Protein AF-0000000086725413 (afdb_homodimer)

pLDDT: mean 71.86, std 31.82, range [20.38, 98.94]

Solvent-accessible surface area (backbone atoms only — not comparable to full-atom values): 21367 Å² total; per-residue (Å²): 133,78,81,71,68,74,69,71,75,66,78,44,22,21,53,25,58,73,68,71,47,85,62,54,95,81,42,87,45,50,91,69,24,45,57,90,46,42,64,50,39,52,38,28,37,68,49,25,30,64,67,38,48,50,50,51,44,68,72,41,58,79,92,41,28,62,54,21,49,52,25,45,35,53,50,22,49,40,28,71,77,32,70,45,39,27,59,52,44,54,40,51,53,46,51,51,47,44,52,51,49,50,51,49,40,52,54,53,53,51,52,46,53,54,51,54,55,52,56,64,66,69,60,75,82,66,79,85,77,75,78,84,76,74,74,81,75,72,74,71,66,71,70,72,72,72,64,81,64,81,75,72,82,72,76,80,68,81,77,74,79,76,77,77,75,75,76,78,79,72,78,73,79,78,77,135,132,77,79,70,70,74,69,70,76,66,77,44,22,20,50,25,56,76,68,71,47,86,62,54,95,82,42,88,46,49,90,72,25,46,56,88,45,43,62,48,42,52,37,29,37,67,49,25,29,64,68,36,49,49,50,53,44,67,72,41,58,78,93,41,27,61,54,22,49,52,25,44,34,52,49,22,49,39,28,70,75,32,69,45,38,26,59,52,45,54,42,51,52,46,51,51,48,42,51,51,50,50,50,50,40,52,53,52,51,49,51,45,51,55,51,53,54,54,58,65,68,68,59,77,85,65,83,81,80,74,79,80,78,72,72,80,75,72,7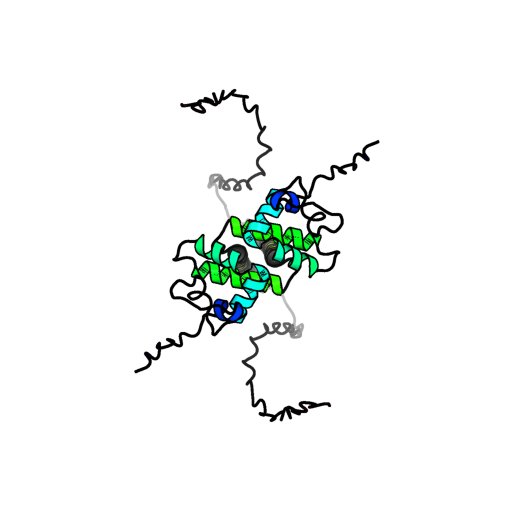2,70,65,70,68,72,71,70,61,80,60,81,73,73,80,71,77,82,69,81,76,74,80,76,77,77,73,74,76,76,79,71,79,72,77,75,81,133

Radius of gyration: 34.21 Å; Cα contacts (8 Å, |Δi|>4): 265; chains: 2; bounding box: 49×120×95 Å

Organism: Gossypium schwendimanii (NCBI:txid34291)

Secondary structure (DSSP, 8-state):
-------------HHHHHTT----TT-SSTTTS-TT-HHHHHHHHHHH-HHHHHHHHHHS-GGGHHHHHHHHHHHHHHHHH-TTTHHHHHHHHHHHHHHHHHHHHHHHHHHHHHHHHHHHHHS-S-S-------------------------------------------------/-------------HHHHHTT----TT-SSTTTS-TT-HHHHHHHHHHH-HHHHHHHHHHS-GGGHHHHHHHHHHHHHHHHH-TTTHHHHHHHHHHHHHHHHHHHHHHHHHHHHHHHHHHHHHS-S-S-------------------------------------------------

InterPro domains:
  IPR004883 Lateral organ boundaries, LOB [PF03195] (12-109)
  IPR004883 Lateral organ boundaries, LOB [PS50891] (11-112)

Structure (mmCIF, N/CA/C/O backbone):
data_AF-0000000086725413-model_v1
#
loop_
_entity.id
_entity.type
_entity.pdbx_description
1 polymer 'LOB domain-containing protein'
#
loop_
_atom_site.group_PDB
_atom_site.id
_atom_site.type_symbol
_atom_site.label_atom_id
_atom_site.label_alt_id
_atom_site.label_comp_id
_atom_site.label_asym_id
_atom_site.label_entity_id
_atom_site.label_seq_id
_atom_site.pdbx_PDB_ins_code
_atom_site.Cartn_x
_atom_site.Cartn_y
_atom_site.Cartn_z
_atom_site.occupancy
_atom_site.B_iso_or_equiv
_atom_site.auth_seq_id
_atom_site.auth_comp_id
_atom_site.auth_asym_id
_atom_site.auth_atom_id
_atom_site.pdbx_PDB_model_num
ATOM 1 N N . MET A 1 1 ? 22.391 52.531 -9.234 1 25.41 1 MET A N 1
ATOM 2 C CA . MET A 1 1 ? 22.781 51.219 -9.75 1 25.41 1 MET A CA 1
ATOM 3 C C . MET A 1 1 ? 22.078 50.094 -8.977 1 25.41 1 MET A C 1
ATOM 5 O O . MET A 1 1 ? 22.391 49.875 -7.809 1 25.41 1 MET A O 1
ATOM 9 N N . GLY A 1 2 ? 20.75 50.031 -8.977 1 31.3 2 GLY A N 1
ATOM 10 C CA . GLY A 1 2 ? 19.828 49.156 -8.266 1 31.3 2 GLY A CA 1
ATOM 11 C C . GLY A 1 2 ? 20.172 47.688 -8.414 1 31.3 2 GLY A C 1
ATOM 12 O O . GLY A 1 2 ? 20.438 47.219 -9.523 1 31.3 2 GLY A O 1
ATOM 13 N N . SER A 1 3 ? 21.031 47.125 -7.527 1 33.94 3 SER A N 1
ATOM 14 C CA . SER A 1 3 ? 21.391 45.688 -7.512 1 33.94 3 SER A CA 1
ATOM 15 C C . SER A 1 3 ? 20.203 44.812 -7.883 1 33.94 3 SER A C 1
ATOM 17 O O . SER A 1 3 ? 19.172 44.844 -7.219 1 33.94 3 SER A O 1
ATOM 19 N N . HIS A 1 4 ? 19.844 44.719 -9.18 1 34.66 4 HIS A N 1
ATOM 20 C CA . HIS A 1 4 ? 18.906 43.75 -9.719 1 34.66 4 HIS A CA 1
ATOM 21 C C . HIS A 1 4 ? 19.156 42.375 -9.125 1 34.66 4 HIS A C 1
ATOM 23 O O . HIS A 1 4 ? 20.234 41.812 -9.266 1 34.66 4 HIS A O 1
ATOM 29 N N . GLY A 1 5 ? 18.891 42.188 -7.836 1 35.75 5 GLY A N 1
ATOM 30 C CA . GLY A 1 5 ? 18.906 40.812 -7.344 1 35.75 5 GLY A CA 1
ATOM 31 C C . GLY A 1 5 ? 18.531 39.781 -8.406 1 35.75 5 GLY A C 1
ATOM 32 O O . GLY A 1 5 ? 17.562 39.969 -9.148 1 35.75 5 GLY A O 1
ATOM 33 N N . THR A 1 6 ? 19.469 39.344 -9.18 1 37.22 6 THR A N 1
ATOM 34 C CA . THR A 1 6 ? 19.25 38.188 -10.008 1 37.22 6 THR A CA 1
ATOM 35 C C . THR A 1 6 ? 18.234 37.25 -9.359 1 37.22 6 THR A C 1
ATOM 37 O O . THR A 1 6 ? 18.5 36.688 -8.297 1 37.22 6 THR A O 1
ATOM 40 N N . LEU A 1 7 ? 17 37.656 -9.211 1 38.06 7 LEU A N 1
ATOM 41 C CA . LEU A 1 7 ? 15.961 36.656 -8.969 1 38.06 7 LEU A CA 1
ATOM 42 C C . LEU A 1 7 ? 16.297 35.344 -9.664 1 38.06 7 LEU A C 1
ATOM 44 O O . LEU A 1 7 ? 16.375 35.281 -10.891 1 38.06 7 LEU A O 1
ATOM 48 N N . ASN A 1 8 ? 17.484 34.812 -9.492 1 41.47 8 ASN A N 1
ATOM 49 C CA . ASN A 1 8 ? 17.781 33.469 -10.016 1 41.47 8 ASN A CA 1
ATOM 50 C C . ASN A 1 8 ? 16.5 32.656 -10.25 1 41.47 8 ASN A C 1
ATOM 52 O O . ASN A 1 8 ? 15.68 32.5 -9.336 1 41.47 8 ASN A O 1
ATOM 56 N N . THR A 1 9 ? 15.75 32.844 -11.266 1 50.03 9 THR A N 1
ATOM 57 C CA . THR A 1 9 ? 14.508 32.312 -11.82 1 50.03 9 THR A CA 1
ATOM 58 C C . THR A 1 9 ? 14.406 30.797 -11.555 1 50.03 9 THR A C 1
ATOM 60 O O . THR A 1 9 ? 14.727 30 -12.43 1 50.03 9 THR A O 1
ATOM 63 N N . ILE A 1 10 ? 15.219 30.25 -10.719 1 63.78 10 ILE A N 1
ATOM 64 C CA . ILE A 1 10 ? 15.109 28.812 -10.5 1 63.78 10 ILE A CA 1
ATOM 65 C C . ILE A 1 10 ? 13.641 28.438 -10.281 1 63.78 10 ILE A C 1
ATOM 67 O O . ILE A 1 10 ? 12.945 29.078 -9.484 1 63.78 10 ILE A O 1
ATOM 71 N N . THR A 1 11 ? 13.023 27.906 -11.32 1 86 11 THR A N 1
ATOM 72 C CA . THR A 1 11 ? 11.656 27.406 -11.25 1 86 11 THR A CA 1
ATOM 73 C C . THR A 1 11 ? 11.43 26.625 -9.961 1 86 11 THR A C 1
ATOM 75 O O . THR A 1 11 ? 12.125 25.641 -9.703 1 86 11 THR A O 1
ATOM 78 N N . PRO A 1 12 ? 10.672 27.281 -9.07 1 93.75 12 PRO A N 1
ATOM 79 C CA . PRO A 1 12 ? 10.383 26.578 -7.824 1 93.75 12 PRO A CA 1
ATOM 80 C C . PRO A 1 12 ? 9.93 25.141 -8.055 1 93.75 12 PRO A C 1
ATOM 82 O O . PRO A 1 12 ? 9.367 24.828 -9.117 1 93.75 12 PRO A O 1
ATOM 85 N N . CYS A 1 13 ? 10.281 24.266 -7.141 1 96.25 13 CYS A N 1
ATOM 86 C CA . CYS A 1 13 ? 9.82 22.875 -7.258 1 96.25 13 CYS A CA 1
ATOM 87 C C . CYS A 1 13 ? 8.297 22.797 -7.164 1 96.25 13 CYS A C 1
ATOM 89 O O . CYS A 1 13 ? 7.641 23.797 -6.859 1 96.25 13 CYS A O 1
ATOM 91 N N . ALA A 1 14 ? 7.754 21.719 -7.449 1 97.62 14 ALA A N 1
ATOM 92 C CA . ALA A 1 14 ? 6.309 21.531 -7.477 1 97.62 14 ALA A CA 1
ATOM 93 C C . ALA A 1 14 ? 5.695 21.781 -6.102 1 97.62 14 ALA A C 1
ATOM 95 O O . ALA A 1 14 ? 4.598 22.344 -5.992 1 97.62 14 ALA A O 1
ATOM 96 N N . ALA A 1 15 ? 6.43 21.375 -5.051 1 98.12 15 ALA A N 1
ATOM 97 C CA . ALA A 1 15 ? 5.945 21.562 -3.686 1 98.12 15 ALA A CA 1
ATOM 98 C C . ALA A 1 15 ? 5.848 23.047 -3.334 1 98.12 15 ALA A C 1
ATOM 100 O O . ALA A 1 15 ? 4.805 23.516 -2.869 1 98.12 15 ALA A O 1
ATOM 101 N N . CYS A 1 16 ? 6.883 23.734 -3.605 1 97.56 16 CYS A N 1
ATOM 102 C CA . CYS A 1 16 ? 6.941 25.141 -3.238 1 97.56 16 CYS A CA 1
ATOM 103 C C . CYS A 1 16 ? 5.949 25.953 -4.059 1 97.56 16 CYS A C 1
ATOM 105 O O . CYS A 1 16 ? 5.379 26.938 -3.562 1 97.56 16 CYS A O 1
ATOM 107 N N . LYS A 1 17 ? 5.781 25.578 -5.27 1 96.81 17 LYS A N 1
ATOM 108 C CA . LYS A 1 17 ? 4.766 26.234 -6.09 1 96.81 17 LYS A CA 1
ATOM 109 C C . LYS A 1 17 ? 3.371 26.031 -5.5 1 96.81 17 LYS A C 1
ATOM 111 O O . LYS A 1 17 ? 2.611 27 -5.363 1 96.81 17 LYS A O 1
ATOM 116 N N . LEU A 1 18 ? 3.055 24.797 -5.164 1 97.69 18 LEU A N 1
ATOM 117 C CA . LEU A 1 18 ? 1.742 24.469 -4.617 1 97.69 18 LEU A CA 1
ATOM 118 C C . LEU A 1 18 ? 1.537 25.125 -3.26 1 97.69 18 LEU A C 1
ATOM 120 O O . LEU A 1 18 ? 0.439 25.594 -2.949 1 97.69 18 LEU A O 1
ATOM 124 N N . LEU A 1 19 ? 2.566 25.125 -2.514 1 97.38 19 LEU A N 1
ATOM 125 C CA . LEU A 1 19 ? 2.479 25.641 -1.148 1 97.38 19 LEU A CA 1
ATOM 126 C C . LEU A 1 19 ? 2.688 27.156 -1.114 1 97.38 19 LEU A C 1
ATOM 128 O O . LEU A 1 19 ? 2.637 27.766 -0.046 1 97.38 19 LEU A O 1
ATOM 132 N N . ARG A 1 20 ? 2.984 27.734 -2.307 1 95.38 20 ARG A N 1
ATOM 133 C CA . ARG A 1 20 ? 3.193 29.172 -2.445 1 95.38 20 ARG A CA 1
ATOM 134 C C . ARG A 1 20 ? 4.281 29.656 -1.497 1 95.38 20 ARG A C 1
ATOM 136 O O . ARG A 1 20 ? 4.082 30.625 -0.764 1 95.38 20 ARG A O 1
ATOM 143 N N . ARG A 1 21 ? 5.379 28.938 -1.51 1 92.88 21 ARG A N 1
ATOM 144 C CA . ARG A 1 21 ? 6.562 29.297 -0.731 1 92.88 21 ARG A CA 1
ATOM 145 C C . ARG A 1 21 ? 7.781 29.453 -1.632 1 92.88 21 ARG A C 1
ATOM 147 O O . ARG A 1 21 ? 7.77 29.016 -2.785 1 92.88 21 ARG A O 1
ATOM 154 N N . ARG A 1 22 ? 8.758 30.156 -1.023 1 91.38 22 ARG A N 1
ATOM 155 C CA . ARG A 1 22 ? 10.016 30.328 -1.745 1 91.38 22 ARG A CA 1
ATOM 156 C C . ARG A 1 22 ? 10.836 29.031 -1.714 1 91.38 22 ARG A C 1
ATOM 158 O O . ARG A 1 22 ? 11.07 28.469 -0.644 1 91.38 22 ARG A O 1
ATOM 165 N N . CYS A 1 23 ? 11.148 28.578 -2.908 1 92.81 23 CYS A N 1
ATOM 166 C CA . CYS A 1 23 ? 11.953 27.375 -3.031 1 92.81 23 CYS A CA 1
ATOM 167 C C . CYS A 1 23 ? 13.43 27.672 -2.797 1 92.81 23 CYS A C 1
ATOM 169 O O . CYS A 1 23 ? 14.062 28.375 -3.598 1 92.81 23 CYS A O 1
ATOM 171 N N . ALA A 1 24 ? 14.016 27.234 -1.672 1 88.44 24 ALA A N 1
ATOM 172 C CA . ALA A 1 24 ? 15.391 27.531 -1.274 1 88.44 24 ALA A CA 1
ATOM 173 C C . ALA A 1 24 ? 16.312 26.359 -1.572 1 88.44 24 ALA A C 1
ATOM 175 O O . ALA A 1 24 ? 15.859 25.281 -1.975 1 88.44 24 ALA A O 1
ATOM 176 N N . GLU A 1 25 ? 17.641 26.562 -1.521 1 84.94 25 GLU A N 1
ATOM 177 C CA . GLU A 1 25 ? 18.656 25.547 -1.797 1 84.94 25 GLU A CA 1
ATOM 178 C C . GLU A 1 25 ? 18.5 24.344 -0.875 1 84.94 25 GLU A C 1
ATOM 180 O O . GLU A 1 25 ? 18.719 23.203 -1.289 1 84.94 25 GLU A O 1
ATOM 185 N N . GLU A 1 26 ? 17.953 24.438 0.241 1 89.06 26 GLU A N 1
ATOM 186 C CA . GLU A 1 26 ? 17.828 23.328 1.195 1 89.06 26 GLU A CA 1
ATOM 187 C C . GLU A 1 26 ? 16.406 22.781 1.239 1 89.06 26 GLU A C 1
ATOM 189 O O . GLU A 1 26 ? 16.016 22.125 2.209 1 89.06 26 GLU A O 1
ATOM 194 N N . CYS A 1 27 ? 15.688 23.062 0.142 1 94.12 27 CYS A N 1
ATOM 195 C CA . CYS A 1 27 ? 14.312 22.594 0.105 1 94.12 27 CYS A CA 1
ATOM 196 C C . CYS A 1 27 ? 14.266 21.062 0.108 1 94.12 27 CYS A C 1
ATOM 198 O O . CYS A 1 27 ? 14.852 20.422 -0.76 1 94.12 27 CYS A O 1
ATOM 200 N N . PRO A 1 28 ? 13.57 20.5 1.025 1 94.56 28 PRO A N 1
ATOM 201 C CA . PRO A 1 28 ? 13.539 19.031 1.137 1 94.56 28 PRO A CA 1
ATOM 202 C C . PRO A 1 28 ? 12.758 18.375 0.008 1 94.56 28 PRO A C 1
ATOM 204 O O . PRO A 1 28 ? 12.797 17.156 -0.145 1 94.56 28 PRO A O 1
ATOM 207 N N . PHE A 1 29 ? 12.125 19.141 -0.786 1 97.5 29 PHE A N 1
ATOM 208 C CA . PHE A 1 29 ? 11.242 18.594 -1.808 1 97.5 29 PHE A CA 1
ATOM 209 C C . PHE A 1 29 ? 11.859 18.734 -3.193 1 97.5 29 PHE A C 1
ATOM 211 O O . PHE A 1 29 ? 11.578 17.938 -4.086 1 97.5 29 PHE A O 1
ATOM 218 N N . SER A 1 30 ? 12.711 19.719 -3.371 1 96 30 SER A N 1
ATOM 219 C CA . SER A 1 30 ? 13.188 20.141 -4.68 1 96 30 SER A CA 1
ATOM 220 C C . SER A 1 30 ? 13.867 19 -5.426 1 96 30 SER A C 1
ATOM 222 O O . SER A 1 30 ? 13.656 18.828 -6.625 1 96 30 SER A O 1
ATOM 224 N N . PRO A 1 31 ? 14.633 18.141 -4.801 1 95.75 31 PRO A N 1
ATOM 225 C CA . PRO A 1 31 ? 15.289 17.062 -5.547 1 95.75 31 PRO A CA 1
ATOM 226 C C . PRO A 1 31 ? 14.312 16 -6.035 1 95.75 31 PRO A C 1
ATOM 228 O O . PRO A 1 31 ? 14.617 15.25 -6.965 1 95.75 31 PRO A O 1
ATOM 231 N N . TYR A 1 32 ? 13.109 15.969 -5.453 1 97.5 32 TYR A N 1
ATOM 232 C CA . TYR A 1 32 ? 12.289 14.781 -5.648 1 97.5 32 TYR A CA 1
ATOM 233 C C . TYR A 1 32 ? 10.977 15.133 -6.336 1 97.5 32 TYR A C 1
ATOM 235 O O . TYR A 1 32 ? 10.297 14.258 -6.875 1 97.5 32 TYR A O 1
ATOM 243 N N . PHE A 1 33 ? 10.641 16.438 -6.293 1 98.12 33 PHE A N 1
ATOM 244 C CA . PHE A 1 33 ? 9.367 16.859 -6.859 1 98.12 33 PHE A CA 1
ATOM 245 C C . PHE A 1 33 ? 9.578 17.984 -7.871 1 98.12 33 PHE A C 1
ATOM 247 O O . PHE A 1 33 ? 9.594 19.156 -7.508 1 98.12 33 PHE A O 1
ATOM 254 N N . SER A 1 34 ? 9.617 17.547 -9.062 1 96.62 34 SER A N 1
ATOM 255 C CA . SER A 1 34 ? 9.93 18.422 -10.188 1 96.62 34 SER A CA 1
ATOM 256 C C . SER A 1 34 ? 8.773 19.375 -10.484 1 96.62 34 SER A C 1
ATOM 258 O O . SER A 1 34 ? 7.609 18.984 -10.414 1 96.62 34 SER A O 1
ATOM 260 N N . PRO A 1 35 ? 9.094 20.641 -10.891 1 95.38 35 PRO A N 1
ATOM 261 C CA . PRO A 1 35 ? 8.039 21.578 -11.289 1 95.38 35 PRO A CA 1
ATOM 262 C C . PRO A 1 35 ? 7.289 21.109 -12.539 1 95.38 35 PRO A C 1
ATOM 264 O O . PRO A 1 35 ? 6.176 21.578 -12.805 1 95.38 35 PRO A O 1
ATOM 267 N N . HIS A 1 36 ? 7.902 20.172 -13.234 1 96.06 36 HIS A N 1
ATOM 268 C CA . HIS A 1 36 ? 7.305 19.703 -14.484 1 96.06 36 HIS A CA 1
ATOM 269 C C . HIS A 1 36 ? 6.32 18.562 -14.234 1 96.06 36 HIS A C 1
ATOM 271 O O . HIS A 1 36 ? 5.574 18.172 -15.133 1 96.06 36 HIS A O 1
ATOM 277 N N . GLU A 1 37 ? 6.332 18 -13.031 1 97.5 37 GLU A N 1
ATOM 278 C CA . GLU A 1 37 ? 5.395 16.953 -12.625 1 97.5 37 GLU A CA 1
ATOM 279 C C . GLU A 1 37 ? 4.637 17.359 -11.367 1 97.5 37 GLU A C 1
ATOM 281 O O . GLU A 1 37 ? 4.699 16.656 -10.352 1 97.5 37 GLU A O 1
ATOM 286 N N . PRO A 1 38 ? 3.873 18.438 -11.516 1 97.81 38 PRO A N 1
ATOM 287 C CA . PRO A 1 38 ? 3.242 19.016 -10.32 1 97.81 38 PRO A CA 1
ATOM 288 C C . PRO A 1 38 ? 2.225 18.062 -9.68 1 97.81 38 PRO A C 1
ATOM 290 O O . PRO A 1 38 ? 1.963 18.156 -8.484 1 97.81 38 PRO A O 1
ATOM 293 N N . GLN A 1 39 ? 1.689 17.125 -10.422 1 98.56 39 GLN A N 1
ATOM 294 C CA . GLN A 1 39 ? 0.668 16.219 -9.914 1 98.56 39 GLN A CA 1
ATOM 295 C C . GLN A 1 39 ? 1.25 15.258 -8.875 1 98.56 39 GLN A C 1
ATOM 297 O O . GLN A 1 39 ? 0.541 14.805 -7.973 1 98.56 39 GLN A O 1
ATOM 302 N N . LYS A 1 40 ? 2.541 14.984 -9 1 98.69 40 LYS A N 1
ATOM 303 C CA . LYS A 1 40 ? 3.17 14.062 -8.055 1 98.69 40 LYS A CA 1
ATOM 304 C C . LYS A 1 40 ? 3.109 14.609 -6.633 1 98.69 40 LYS A C 1
ATOM 306 O O . LYS A 1 40 ? 2.66 13.914 -5.715 1 98.69 40 LYS A O 1
ATOM 311 N N . PHE A 1 41 ? 3.486 15.859 -6.531 1 98.5 41 PHE A N 1
ATOM 312 C CA . PHE A 1 41 ? 3.451 16.422 -5.188 1 98.5 41 PHE A CA 1
ATOM 313 C C . PHE A 1 41 ? 2.014 16.688 -4.746 1 98.5 41 PHE A C 1
ATOM 315 O O . PHE A 1 41 ? 1.683 16.531 -3.57 1 98.5 41 PHE A O 1
ATOM 322 N N . ALA A 1 42 ? 1.169 17.062 -5.641 1 98.75 42 ALA A N 1
ATOM 323 C CA . ALA A 1 42 ? -0.232 17.297 -5.297 1 98.75 42 ALA A CA 1
ATOM 324 C C . ALA A 1 42 ? -0.867 16.031 -4.699 1 98.75 42 ALA A C 1
ATOM 326 O O . ALA A 1 42 ? -1.602 16.125 -3.711 1 98.75 42 ALA A O 1
ATOM 327 N N . SER A 1 43 ? -0.566 14.906 -5.254 1 98.75 43 SER A N 1
ATOM 328 C CA . SER A 1 43 ? -1.114 13.641 -4.773 1 98.75 43 SER A CA 1
ATOM 329 C C . SER A 1 43 ? -0.583 13.297 -3.385 1 98.75 43 SER A C 1
ATOM 331 O O . SER A 1 43 ? -1.352 12.93 -2.496 1 98.75 43 SER A O 1
ATOM 333 N N . VAL A 1 44 ? 0.717 13.469 -3.205 1 98.69 44 VAL A N 1
ATOM 334 C CA . VAL A 1 44 ? 1.327 13.117 -1.926 1 98.69 44 VAL A CA 1
ATOM 335 C C . VAL A 1 44 ? 0.852 14.086 -0.846 1 98.69 44 VAL A C 1
ATOM 337 O O . VAL A 1 44 ? 0.626 13.688 0.299 1 98.69 44 VAL A O 1
ATOM 340 N N . HIS A 1 45 ? 0.675 15.32 -1.228 1 98.56 45 HIS A N 1
ATOM 341 C CA . HIS A 1 45 ? 0.189 16.328 -0.29 1 98.56 45 HIS A CA 1
ATOM 342 C C . HIS A 1 45 ? -1.233 16.016 0.164 1 98.56 45 HIS A C 1
ATOM 344 O O . HIS A 1 45 ? -1.564 16.172 1.34 1 98.56 45 HIS A O 1
ATOM 350 N N . LYS A 1 46 ? -2.014 15.641 -0.766 1 98.25 46 LYS A N 1
ATOM 351 C CA . LYS A 1 46 ? -3.412 15.352 -0.469 1 98.25 46 LYS A CA 1
ATOM 352 C C . LYS A 1 46 ? -3.537 14.18 0.503 1 98.25 46 LYS A C 1
ATOM 354 O O . LYS A 1 46 ? -4.422 14.172 1.361 1 98.25 46 LYS A O 1
ATOM 359 N N . VAL A 1 47 ? -2.633 13.227 0.437 1 98.75 47 VAL A N 1
ATOM 360 C CA . VAL A 1 47 ? -2.779 11.984 1.188 1 98.75 47 VAL A CA 1
ATOM 361 C C . VAL A 1 47 ? -1.96 12.055 2.475 1 98.75 47 VAL A C 1
ATOM 363 O O . VAL A 1 47 ? -2.441 11.688 3.549 1 98.75 47 VAL A O 1
ATOM 366 N N . PHE A 1 48 ? -0.766 12.617 2.395 1 98.69 48 PHE A N 1
ATOM 367 C CA . PHE A 1 48 ? 0.156 12.516 3.52 1 98.69 48 PHE A CA 1
ATOM 368 C C . PHE A 1 48 ? 0.348 13.875 4.18 1 98.69 48 PHE A C 1
ATOM 370 O O . PHE A 1 48 ? 0.694 13.953 5.363 1 98.69 48 PHE A O 1
ATOM 377 N N . GLY A 1 49 ? 0.193 14.922 3.408 1 98.19 49 GLY A N 1
ATOM 378 C CA . GLY A 1 49 ? 0.526 16.25 3.914 1 98.19 49 GLY A CA 1
ATOM 379 C C . GLY A 1 49 ? 1.99 16.594 3.738 1 98.19 49 GLY A C 1
ATOM 380 O O . GLY A 1 49 ? 2.855 15.719 3.773 1 98.19 49 GLY A O 1
ATOM 381 N N . ALA A 1 50 ? 2.234 17.859 3.545 1 97.62 50 ALA A N 1
ATOM 382 C CA . ALA A 1 50 ? 3.582 18.344 3.258 1 97.62 50 ALA A CA 1
ATOM 383 C C . ALA A 1 50 ? 4.523 18.062 4.426 1 97.62 50 ALA A C 1
ATOM 385 O O . ALA A 1 50 ? 5.656 17.609 4.227 1 97.62 50 ALA A O 1
ATOM 386 N N . SER A 1 51 ? 4.066 18.266 5.637 1 96.56 51 SER A N 1
ATOM 387 C CA . SER A 1 51 ? 4.902 18.078 6.816 1 96.56 51 SER A CA 1
ATOM 388 C C . SER A 1 51 ? 5.301 16.609 6.996 1 96.56 51 SER A C 1
ATOM 390 O O . SER A 1 51 ? 6.469 16.312 7.238 1 96.56 51 SER A O 1
ATOM 392 N N . ASN A 1 52 ? 4.367 15.789 6.867 1 97.94 52 ASN A N 1
ATOM 393 C CA . ASN A 1 52 ? 4.648 14.367 7.039 1 97.94 52 ASN A CA 1
ATOM 394 C C . ASN A 1 52 ? 5.543 13.836 5.922 1 97.94 52 ASN A C 1
ATOM 396 O O . ASN A 1 52 ? 6.414 13 6.168 1 97.94 52 ASN A O 1
ATOM 400 N N . VAL A 1 53 ? 5.348 14.336 4.684 1 98.44 53 VAL A N 1
ATOM 401 C CA . VAL A 1 53 ? 6.188 13.93 3.566 1 98.44 53 VAL A CA 1
ATOM 402 C C . VAL A 1 53 ? 7.637 14.336 3.832 1 98.44 53 VAL A C 1
ATOM 404 O O . VAL A 1 53 ? 8.562 13.547 3.637 1 98.44 53 VAL A O 1
ATOM 407 N N . SER A 1 54 ? 7.789 15.531 4.273 1 97.75 54 SER A N 1
ATOM 408 C CA . SER A 1 54 ? 9.133 16 4.586 1 97.75 54 SER A CA 1
ATOM 409 C C . SER A 1 54 ? 9.781 15.156 5.676 1 97.75 54 SER A C 1
ATOM 411 O O . SER A 1 54 ? 10.938 14.758 5.559 1 97.75 54 SER A O 1
ATOM 413 N N . LYS A 1 55 ? 9.023 14.906 6.719 1 98.12 55 LYS A N 1
ATOM 414 C CA . LYS A 1 55 ? 9.516 14.078 7.82 1 98.12 55 LYS A CA 1
ATOM 415 C C . LYS A 1 55 ? 9.898 12.688 7.328 1 98.12 55 LYS A C 1
ATOM 417 O O . LYS A 1 55 ? 10.969 12.18 7.672 1 98.12 55 LYS A O 1
ATOM 422 N N . MET A 1 56 ? 9.094 12.102 6.543 1 98.19 56 MET A N 1
ATOM 423 C CA . MET A 1 56 ? 9.328 10.75 6.047 1 98.19 56 MET A CA 1
ATOM 424 C C . MET A 1 56 ? 10.555 10.703 5.137 1 98.19 56 MET A C 1
ATOM 426 O O . MET A 1 56 ? 11.328 9.75 5.18 1 98.19 56 MET A O 1
ATOM 430 N N . LEU A 1 57 ? 10.75 11.734 4.324 1 98.25 57 LEU A N 1
ATOM 431 C CA . LEU A 1 57 ? 11.922 11.797 3.459 1 98.25 57 LEU A CA 1
ATOM 432 C C . LEU A 1 57 ? 13.195 11.984 4.281 1 98.25 57 LEU A C 1
ATOM 434 O O . LEU A 1 57 ? 14.234 11.398 3.963 1 98.25 57 LEU A O 1
ATOM 438 N N . MET A 1 58 ? 13.07 12.727 5.359 1 97.31 58 MET A N 1
ATOM 439 C CA . MET A 1 58 ? 14.25 13.039 6.168 1 97.31 58 MET A CA 1
ATOM 440 C C . MET A 1 58 ? 14.609 11.867 7.07 1 97.31 58 MET A C 1
ATOM 442 O O . MET A 1 58 ? 15.734 11.789 7.578 1 97.31 58 MET A O 1
ATOM 446 N N . GLU A 1 59 ? 13.688 10.953 7.27 1 96.62 59 GLU A N 1
ATOM 447 C CA . GLU A 1 59 ? 13.914 9.797 8.133 1 96.62 59 GLU A CA 1
ATOM 448 C C . GLU A 1 59 ? 14.727 8.734 7.41 1 96.62 59 GLU A C 1
ATOM 450 O O . GLU A 1 59 ? 15.297 7.84 8.047 1 96.62 59 GLU A O 1
ATOM 455 N N . VAL A 1 60 ? 14.836 8.789 6.129 1 98.19 60 VAL A N 1
ATOM 456 C CA . VAL A 1 60 ? 15.539 7.762 5.371 1 98.19 60 VAL A CA 1
ATOM 457 C C . VAL A 1 60 ? 16.891 8.297 4.898 1 98.19 60 VAL A C 1
ATOM 459 O O . VAL A 1 60 ? 17.078 9.508 4.793 1 98.19 60 VAL A O 1
ATOM 462 N N . PRO A 1 61 ? 17.891 7.387 4.699 1 97.62 61 PRO A N 1
ATOM 463 C CA . PRO A 1 61 ? 19.188 7.832 4.168 1 97.62 61 PRO A CA 1
ATOM 464 C C . PRO A 1 61 ? 19.047 8.57 2.84 1 97.62 61 PRO A C 1
ATOM 466 O O . PRO A 1 61 ? 18.156 8.281 2.053 1 97.62 61 PRO A O 1
ATOM 469 N N . GLU A 1 62 ? 19.953 9.539 2.654 1 96.62 62 GLU A N 1
ATOM 470 C CA . GLU A 1 62 ? 19.906 10.406 1.483 1 96.62 62 GLU A CA 1
ATOM 471 C C . GLU A 1 62 ? 19.859 9.594 0.193 1 96.62 62 GLU A C 1
ATOM 473 O O . GLU A 1 62 ? 19.172 9.961 -0.759 1 96.62 62 GLU A O 1
ATOM 478 N N . ASN A 1 63 ? 20.562 8.484 0.166 1 97.94 63 ASN A N 1
ATOM 479 C CA . ASN A 1 63 ? 20.672 7.699 -1.058 1 97.94 63 ASN A CA 1
ATOM 480 C C . ASN A 1 63 ? 19.406 6.895 -1.321 1 97.94 63 ASN A C 1
ATOM 482 O O . ASN A 1 63 ? 19.266 6.281 -2.383 1 97.94 63 ASN A O 1
ATOM 486 N N . GLN A 1 64 ? 18.469 6.938 -0.378 1 98.56 64 GLN A N 1
ATOM 487 C CA . GLN A 1 64 ? 17.219 6.195 -0.535 1 98.56 64 GLN A CA 1
ATOM 488 C C . GLN A 1 64 ? 16.016 7.137 -0.615 1 98.56 64 GLN A C 1
ATOM 490 O O . GLN A 1 64 ? 14.883 6.691 -0.775 1 98.56 64 GLN A O 1
ATOM 495 N N . ARG A 1 65 ? 16.25 8.414 -0.582 1 98.31 65 ARG A N 1
ATOM 496 C CA . ARG A 1 65 ? 15.156 9.383 -0.499 1 98.31 65 ARG A CA 1
ATOM 497 C C . ARG A 1 65 ? 14.383 9.445 -1.811 1 98.31 65 ARG A C 1
ATOM 499 O O . ARG A 1 65 ? 13.164 9.641 -1.809 1 98.31 65 ARG A O 1
ATOM 506 N N . ALA A 1 66 ? 15.117 9.258 -2.904 1 98.12 66 ALA A N 1
ATOM 507 C CA . ALA A 1 66 ? 14.438 9.258 -4.199 1 98.12 66 ALA A CA 1
ATOM 508 C C . ALA A 1 66 ? 13.453 8.102 -4.297 1 98.12 66 ALA A C 1
ATOM 510 O O . ALA A 1 66 ? 12.344 8.258 -4.816 1 98.12 66 ALA A O 1
ATOM 511 N N . ASP A 1 67 ? 13.883 6.934 -3.787 1 98.56 67 ASP A N 1
ATOM 512 C CA . ASP A 1 67 ? 13 5.773 -3.766 1 98.56 67 ASP A CA 1
ATOM 513 C C . ASP A 1 67 ? 11.805 6.004 -2.848 1 98.56 67 ASP A C 1
ATOM 515 O O . ASP A 1 67 ? 10.68 5.629 -3.18 1 98.56 67 ASP A O 1
ATOM 519 N N . ALA A 1 68 ? 12.062 6.566 -1.76 1 98.81 68 ALA A N 1
ATOM 520 C CA . ALA A 1 68 ? 10.984 6.859 -0.817 1 98.81 68 ALA A CA 1
ATOM 521 C C . ALA A 1 68 ? 9.977 7.828 -1.422 1 98.81 68 ALA A C 1
ATOM 523 O O . ALA A 1 68 ? 8.766 7.637 -1.29 1 98.81 68 ALA A O 1
ATOM 524 N N . ALA A 1 69 ? 10.477 8.844 -2.135 1 98.81 69 ALA A N 1
ATOM 525 C CA . ALA A 1 69 ? 9.586 9.797 -2.787 1 98.81 69 ALA A CA 1
ATOM 526 C C . ALA A 1 69 ? 8.719 9.109 -3.838 1 98.81 69 ALA A C 1
ATOM 528 O O . ALA A 1 69 ? 7.512 9.359 -3.916 1 98.81 69 ALA A O 1
ATOM 529 N N . SER A 1 70 ? 9.336 8.266 -4.555 1 98.75 70 SER A N 1
ATOM 530 C CA . SER A 1 70 ? 8.609 7.547 -5.598 1 98.75 70 SER A CA 1
ATOM 531 C C . SER A 1 70 ? 7.551 6.625 -4.996 1 98.75 70 SER A C 1
ATOM 533 O O . SER A 1 70 ? 6.449 6.5 -5.539 1 98.75 70 SER A O 1
ATOM 535 N N . SER A 1 71 ? 7.875 5.973 -3.922 1 98.94 71 SER A N 1
ATOM 536 C CA . SER A 1 71 ? 6.926 5.074 -3.27 1 98.94 71 SER A CA 1
ATOM 537 C C . SER A 1 71 ? 5.762 5.852 -2.662 1 98.94 71 SER A C 1
ATOM 539 O O . SER A 1 71 ? 4.617 5.395 -2.705 1 98.94 71 SER A O 1
ATOM 541 N N . LEU A 1 72 ? 6.07 7.012 -2.135 1 98.94 72 LEU A N 1
ATOM 542 C CA . LEU A 1 72 ? 5.012 7.855 -1.592 1 98.94 72 LEU A CA 1
ATOM 543 C C . LEU A 1 72 ? 4.043 8.289 -2.689 1 98.94 72 LEU A C 1
ATOM 545 O O . LEU A 1 72 ? 2.826 8.281 -2.488 1 98.94 72 LEU A O 1
ATOM 549 N N . VAL A 1 73 ? 4.625 8.648 -3.826 1 98.94 73 VAL A N 1
ATOM 550 C CA . VAL A 1 73 ? 3.799 9.062 -4.957 1 98.94 73 VAL A CA 1
ATOM 551 C C . VAL A 1 73 ? 2.916 7.902 -5.406 1 98.94 73 VAL A C 1
ATOM 553 O O . VAL A 1 73 ? 1.719 8.078 -5.641 1 98.94 73 VAL A O 1
ATOM 556 N N . TYR A 1 74 ? 3.486 6.727 -5.512 1 98.94 74 TYR A N 1
ATOM 557 C CA . TYR A 1 74 ? 2.744 5.535 -5.906 1 98.94 74 TYR A CA 1
ATOM 558 C C . TYR A 1 74 ? 1.59 5.27 -4.949 1 98.94 74 TYR A C 1
ATOM 560 O O . TYR A 1 74 ? 0.452 5.062 -5.379 1 98.94 74 TYR A O 1
ATOM 568 N N . GLU A 1 75 ? 1.855 5.285 -3.662 1 98.94 75 GLU A N 1
ATOM 569 C CA . GLU A 1 75 ? 0.863 4.984 -2.635 1 98.94 75 GLU A CA 1
ATOM 570 C C . GLU A 1 75 ? -0.231 6.047 -2.596 1 98.94 75 GLU A C 1
ATOM 572 O O . GLU A 1 75 ? -1.408 5.727 -2.414 1 98.94 75 GLU A O 1
ATOM 577 N N . ALA A 1 76 ? 0.193 7.254 -2.766 1 98.94 76 ALA A N 1
ATOM 578 C CA . ALA A 1 76 ? -0.798 8.328 -2.805 1 98.94 76 ALA A CA 1
ATOM 579 C C . ALA A 1 76 ? -1.769 8.133 -3.967 1 98.94 76 ALA A C 1
ATOM 581 O O . ALA A 1 76 ? -2.982 8.266 -3.799 1 98.94 76 ALA A O 1
ATOM 582 N N . ASN A 1 77 ? -1.196 7.828 -5.066 1 98.88 77 ASN A N 1
ATOM 583 C CA . ASN A 1 77 ? -2.025 7.645 -6.254 1 98.88 77 ASN A CA 1
ATOM 584 C C . ASN A 1 77 ? -2.984 6.469 -6.09 1 98.88 77 ASN A C 1
ATOM 586 O O . ASN A 1 77 ? -4.137 6.535 -6.523 1 98.88 77 ASN A O 1
ATOM 590 N N . VAL A 1 78 ? -2.549 5.418 -5.496 1 98.88 78 VAL A N 1
ATOM 591 C CA . VAL A 1 78 ? -3.404 4.262 -5.262 1 98.88 78 VAL A CA 1
ATOM 592 C C . VAL A 1 78 ? -4.547 4.641 -4.32 1 98.88 78 VAL A C 1
ATOM 594 O O . VAL A 1 78 ? -5.691 4.242 -4.531 1 98.88 78 VAL A O 1
ATOM 597 N N . ARG A 1 79 ? -4.234 5.402 -3.277 1 98.81 79 ARG A N 1
ATOM 598 C CA . ARG A 1 79 ? -5.242 5.824 -2.311 1 98.81 79 ARG A CA 1
ATOM 599 C C . ARG A 1 79 ? -6.27 6.746 -2.959 1 98.81 79 ARG A C 1
ATOM 601 O O . ARG A 1 79 ? -7.465 6.652 -2.676 1 98.81 79 ARG A O 1
ATOM 608 N N . LEU A 1 80 ? -5.77 7.594 -3.824 1 98.69 80 LEU A N 1
ATOM 609 C CA . LEU A 1 80 ? -6.672 8.516 -4.504 1 98.69 80 LEU A CA 1
ATOM 610 C C . LEU A 1 80 ? -7.586 7.766 -5.473 1 98.69 80 LEU A C 1
ATOM 612 O O . LEU A 1 80 ? -8.734 8.156 -5.672 1 98.69 80 LEU A O 1
ATOM 616 N N . ARG A 1 81 ? -7.137 6.715 -6.074 1 98.5 81 ARG A N 1
ATOM 617 C CA . ARG A 1 81 ? -7.926 5.898 -6.992 1 98.5 81 ARG A CA 1
ATOM 618 C C . ARG A 1 81 ? -8.93 5.035 -6.23 1 98.5 81 ARG A C 1
ATOM 620 O O . ARG A 1 81 ? -10.055 4.828 -6.691 1 98.5 81 ARG A O 1
ATOM 627 N N . ASP A 1 82 ? -8.531 4.543 -5.078 1 98.69 82 ASP A N 1
ATOM 628 C CA . ASP A 1 82 ? -9.367 3.729 -4.199 1 98.69 82 ASP A CA 1
ATOM 629 C C . ASP A 1 82 ? -9.367 4.285 -2.777 1 98.69 82 ASP A C 1
ATOM 631 O O . ASP A 1 82 ? -8.617 3.816 -1.922 1 98.69 82 ASP A O 1
ATOM 635 N N . PRO A 1 83 ? -10.25 5.125 -2.482 1 98.62 83 PRO A N 1
ATOM 636 C CA . PRO A 1 83 ? -10.242 5.824 -1.194 1 98.62 83 PRO A CA 1
ATOM 637 C C . PRO A 1 83 ? -10.586 4.902 -0.024 1 98.62 83 PRO A C 1
ATOM 639 O O . PRO A 1 83 ? -10.336 5.254 1.134 1 98.62 83 PRO A O 1
ATOM 642 N N . VAL A 1 84 ? -11.141 3.773 -0.28 1 98.88 84 VAL A N 1
ATOM 643 C CA . VAL A 1 84 ? -11.586 2.893 0.798 1 98.88 84 VAL A CA 1
ATOM 644 C C . VAL A 1 84 ? -10.461 1.925 1.165 1 98.88 84 VAL A C 1
ATOM 646 O O . VAL A 1 84 ? -10.055 1.844 2.328 1 98.88 84 VAL A O 1
ATOM 649 N N . TYR A 1 85 ? -9.867 1.225 0.21 1 98.81 85 TYR A N 1
ATOM 650 C CA . TYR A 1 85 ? -8.969 0.127 0.545 1 98.81 85 TYR A CA 1
ATOM 651 C C . TYR A 1 85 ? -7.52 0.486 0.218 1 98.81 85 TYR A C 1
ATOM 653 O O . TYR A 1 85 ? -6.59 -0.124 0.746 1 98.81 85 TYR A O 1
ATOM 661 N N . GLY A 1 86 ? -7.262 1.442 -0.659 1 98.69 86 GLY A N 1
ATOM 662 C CA . GLY A 1 86 ? -5.91 1.857 -0.991 1 98.69 86 GLY A CA 1
ATOM 663 C C . GLY A 1 86 ? -5.012 0.701 -1.386 1 98.69 86 GLY A C 1
ATOM 664 O O . GLY A 1 86 ? -5.426 -0.189 -2.131 1 98.69 86 GLY A O 1
ATOM 665 N N . CYS A 1 87 ? -3.812 0.763 -0.956 1 98.88 87 CYS A N 1
ATOM 666 C CA . CYS A 1 87 ? -2.83 -0.265 -1.277 1 98.88 87 CYS A CA 1
ATOM 667 C C . CYS A 1 87 ? -3.209 -1.599 -0.646 1 98.88 87 CYS A C 1
ATOM 669 O O . CYS A 1 87 ? -2.84 -2.658 -1.155 1 98.88 87 CYS A O 1
ATOM 671 N N . MET A 1 88 ? -3.914 -1.514 0.482 1 98.88 88 MET A N 1
ATOM 672 C CA . MET A 1 88 ? -4.355 -2.756 1.111 1 98.88 88 MET A CA 1
ATOM 673 C C . MET A 1 88 ? -5.211 -3.576 0.153 1 98.88 88 MET A C 1
ATOM 675 O O . MET A 1 88 ? -5.098 -4.801 0.106 1 98.88 88 MET A O 1
ATOM 679 N N . GLY A 1 89 ? -6.043 -2.855 -0.589 1 98.75 89 GLY A N 1
ATOM 680 C CA . GLY A 1 89 ? -6.848 -3.543 -1.585 1 98.75 89 GLY A CA 1
ATOM 681 C C . GLY A 1 89 ? -6.02 -4.219 -2.66 1 98.75 89 GLY A C 1
ATOM 682 O O . GLY A 1 89 ? -6.281 -5.367 -3.027 1 98.75 89 GLY A O 1
ATOM 683 N N . ALA A 1 90 ? -5.031 -3.559 -3.127 1 98.69 90 ALA A N 1
ATOM 684 C CA . ALA A 1 90 ? -4.141 -4.098 -4.148 1 98.69 90 ALA A CA 1
ATOM 685 C C . ALA A 1 90 ? -3.375 -5.312 -3.627 1 98.69 90 ALA A C 1
ATOM 687 O O . ALA A 1 90 ? -3.254 -6.324 -4.32 1 98.69 90 ALA A O 1
ATOM 688 N N . ILE A 1 91 ? -2.914 -5.191 -2.473 1 98.88 91 ILE A N 1
ATOM 689 C CA . ILE A 1 91 ? -2.145 -6.262 -1.848 1 98.88 91 ILE A CA 1
ATOM 690 C C . ILE A 1 91 ? -3.037 -7.484 -1.637 1 98.88 91 ILE A C 1
ATOM 692 O O . ILE A 1 91 ? -2.645 -8.609 -1.954 1 98.88 91 ILE A O 1
ATOM 696 N N . SER A 1 92 ? -4.227 -7.223 -1.116 1 98.81 92 SER A N 1
ATOM 697 C CA . SER A 1 92 ? -5.168 -8.32 -0.896 1 98.81 92 SER A CA 1
ATOM 698 C C . SER A 1 92 ? -5.488 -9.039 -2.201 1 98.81 92 SER A C 1
ATOM 700 O O . SER A 1 92 ? -5.566 -10.273 -2.232 1 98.81 92 SER A O 1
ATOM 702 N N . ALA A 1 93 ? -5.715 -8.328 -3.221 1 98.69 93 ALA A N 1
ATOM 703 C CA . ALA A 1 93 ? -6.027 -8.922 -4.52 1 98.69 93 ALA A CA 1
ATOM 704 C C . ALA A 1 93 ? -4.852 -9.742 -5.039 1 98.69 93 ALA A C 1
ATOM 706 O O . ALA A 1 93 ? -5.043 -10.844 -5.562 1 98.69 93 ALA A O 1
ATOM 707 N N . LEU A 1 94 ? -3.674 -9.227 -4.871 1 98.75 94 LEU A N 1
ATOM 708 C CA . LEU A 1 94 ? -2.477 -9.93 -5.316 1 98.75 94 LEU A CA 1
ATOM 709 C C . LEU A 1 94 ? -2.25 -11.188 -4.496 1 98.75 94 LEU A C 1
ATOM 711 O O . LEU A 1 94 ? -1.854 -12.227 -5.035 1 98.75 94 LEU A O 1
ATOM 715 N N . GLN A 1 95 ? -2.479 -11.094 -3.242 1 98.75 95 GLN A N 1
ATOM 716 C CA . GLN A 1 95 ? -2.357 -12.266 -2.379 1 98.75 95 GLN A CA 1
ATOM 717 C C . GLN A 1 95 ? -3.348 -13.352 -2.785 1 98.75 95 GLN A C 1
ATOM 719 O O . GLN A 1 95 ? -3.006 -14.531 -2.799 1 98.75 95 GLN A O 1
ATOM 724 N N . GLN A 1 96 ? -4.527 -12.969 -3.088 1 98.81 96 GLN A N 1
ATOM 725 C CA . GLN A 1 96 ? -5.523 -13.93 -3.559 1 98.81 96 GLN A CA 1
ATOM 726 C C . GLN A 1 96 ? -5.082 -14.578 -4.867 1 98.81 96 GLN A C 1
ATOM 728 O O . GLN A 1 96 ? -5.277 -15.781 -5.07 1 98.81 96 GLN A O 1
ATOM 733 N N . GLN A 1 97 ? -4.527 -13.766 -5.703 1 98.62 97 GLN A N 1
ATOM 734 C CA . GLN A 1 97 ? -4.023 -14.281 -6.969 1 98.62 97 GLN A CA 1
ATOM 735 C C . GLN A 1 97 ? -2.908 -15.297 -6.746 1 98.62 97 GLN A C 1
ATOM 737 O O . GLN A 1 97 ? -2.879 -16.344 -7.395 1 98.62 97 GLN A O 1
ATOM 742 N N . VAL A 1 98 ? -2.035 -14.992 -5.883 1 98.81 98 VAL A N 1
ATOM 743 C CA . VAL A 1 98 ? -0.939 -15.898 -5.555 1 98.81 98 VAL A CA 1
ATOM 744 C C . VAL A 1 98 ? -1.501 -17.234 -5.066 1 98.81 98 VAL A C 1
ATOM 746 O O . VAL A 1 98 ? -1.044 -18.297 -5.484 1 98.81 98 VAL A O 1
ATOM 749 N N . GLN A 1 99 ? -2.488 -17.109 -4.25 1 98.75 99 GLN A N 1
ATOM 750 C CA . GLN A 1 99 ? -3.1 -18.328 -3.717 1 98.75 99 GLN A CA 1
ATOM 751 C C . GLN A 1 99 ? -3.752 -19.141 -4.824 1 98.75 99 GLN A C 1
ATOM 753 O O . GLN A 1 99 ? -3.637 -20.375 -4.852 1 98.75 99 GLN A O 1
ATOM 758 N N . SER A 1 100 ? -4.41 -18.5 -5.691 1 98.62 100 SER A N 1
ATOM 759 C CA . SER A 1 100 ? -5.078 -19.172 -6.805 1 98.62 100 SER A CA 1
ATOM 760 C C . SER A 1 100 ? -4.066 -19.844 -7.73 1 98.62 100 SER A C 1
ATOM 762 O O . SER A 1 100 ? -4.285 -20.969 -8.188 1 98.62 100 SER A O 1
ATOM 764 N N . LEU A 1 101 ? -3.006 -19.109 -7.988 1 98.56 101 LEU A N 1
ATOM 765 C CA . LEU A 1 101 ? -1.973 -19.641 -8.867 1 98.56 101 LEU A CA 1
ATOM 766 C C . LEU A 1 101 ? -1.279 -20.844 -8.219 1 98.56 101 LEU A C 1
ATOM 768 O O . LEU A 1 101 ? -0.974 -21.828 -8.898 1 98.56 101 LEU A O 1
ATOM 772 N N . GLN A 1 102 ? -1.131 -20.781 -6.961 1 98.12 102 GLN A N 1
ATOM 773 C CA . GLN A 1 102 ? -0.551 -21.906 -6.246 1 98.12 102 GLN A CA 1
ATOM 774 C C . GLN A 1 102 ? -1.466 -23.125 -6.312 1 98.12 102 GLN A C 1
ATOM 776 O O . GLN A 1 102 ? -0.995 -24.25 -6.477 1 98.12 102 GLN A O 1
ATOM 781 N N . ALA A 1 103 ? -2.723 -22.922 -6.176 1 98.19 103 ALA A N 1
ATOM 782 C CA . ALA A 1 103 ? -3.686 -24.016 -6.285 1 98.19 103 ALA A CA 1
ATOM 783 C C . ALA A 1 103 ? -3.654 -24.625 -7.68 1 98.19 103 ALA A C 1
ATOM 785 O O . ALA A 1 103 ? -3.748 -25.844 -7.828 1 98.19 103 ALA A O 1
ATOM 786 N N . GLU A 1 104 ? -3.561 -23.781 -8.609 1 97.31 104 GLU A N 1
ATOM 787 C CA . GLU A 1 104 ? -3.492 -24.25 -9.992 1 97.31 104 GLU A CA 1
ATOM 788 C C . GLU A 1 104 ? -2.23 -25.062 -10.234 1 97.31 104 GLU A C 1
ATOM 790 O O . GLU A 1 104 ? -2.281 -26.109 -10.891 1 97.31 104 GLU A O 1
ATOM 795 N N . ILE A 1 105 ? -1.081 -24.609 -9.734 1 96.88 105 ILE A N 1
ATOM 796 C CA . ILE A 1 105 ? 0.173 -25.344 -9.852 1 96.88 105 ILE A CA 1
ATOM 797 C C . ILE A 1 105 ? 0.018 -26.719 -9.234 1 96.88 105 ILE A C 1
ATOM 799 O O . ILE A 1 105 ? 0.432 -27.719 -9.828 1 96.88 105 ILE A O 1
ATOM 803 N N . ASN A 1 106 ? -0.607 -26.781 -8.133 1 96.12 106 ASN A N 1
ATOM 804 C CA . ASN A 1 106 ? -0.803 -28.062 -7.453 1 96.12 106 ASN A CA 1
ATOM 805 C C . ASN A 1 106 ? -1.716 -28.984 -8.25 1 96.12 106 ASN A C 1
ATOM 807 O O . ASN A 1 106 ? -1.48 -30.188 -8.312 1 96.12 106 ASN A O 1
ATOM 811 N N . ALA A 1 107 ? -2.705 -28.438 -8.82 1 95.06 107 ALA A N 1
ATOM 812 C CA . ALA A 1 107 ? -3.629 -29.219 -9.633 1 95.06 107 ALA A CA 1
ATOM 813 C C . ALA A 1 107 ? -2.924 -29.797 -10.867 1 95.06 107 ALA A C 1
ATOM 815 O O . ALA A 1 107 ? -3.123 -30.953 -11.219 1 95.06 107 ALA A O 1
ATOM 816 N N . VAL A 1 108 ? -2.109 -28.969 -11.477 1 94 108 VAL A N 1
ATOM 817 C CA . VAL A 1 108 ? -1.411 -29.406 -12.68 1 94 108 VAL A CA 1
ATOM 818 C C . VAL A 1 108 ? -0.355 -30.453 -12.32 1 94 108 VAL A C 1
ATOM 820 O O . VAL A 1 108 ? -0.171 -31.438 -13.047 1 94 108 VAL A O 1
ATOM 823 N N . ARG A 1 109 ? 0.298 -30.281 -11.258 1 92.56 109 ARG A N 1
ATOM 824 C CA . ARG A 1 109 ? 1.296 -31.234 -10.805 1 92.56 109 ARG A CA 1
ATOM 825 C C . ARG A 1 109 ? 0.649 -32.594 -10.477 1 92.56 109 ARG A C 1
ATOM 827 O O . ARG A 1 109 ? 1.234 -33.625 -10.727 1 92.56 109 ARG A O 1
ATOM 834 N N . ALA A 1 110 ? -0.513 -32.531 -9.953 1 91.81 110 ALA A N 1
ATOM 835 C CA . ALA A 1 110 ? -1.249 -33.75 -9.664 1 91.81 110 ALA A CA 1
ATOM 836 C C . ALA A 1 110 ? -1.597 -34.5 -10.953 1 91.81 110 ALA A C 1
ATOM 838 O O . ALA A 1 110 ? -1.571 -35.719 -10.992 1 91.81 110 ALA A O 1
ATOM 839 N N . GLU A 1 111 ? -1.914 -33.812 -11.938 1 87.88 111 GLU A N 1
ATOM 840 C CA . GLU A 1 111 ? -2.213 -34.375 -13.234 1 87.88 111 GLU A CA 1
ATOM 841 C C . GLU A 1 111 ? -0.996 -35.094 -13.812 1 87.88 111 GLU A C 1
ATOM 843 O O . GLU A 1 111 ? -1.123 -36.188 -14.398 1 87.88 111 GLU A O 1
ATOM 848 N N . ILE A 1 112 ? 0.137 -34.5 -13.711 1 86.38 112 ILE A N 1
ATOM 849 C CA . ILE A 1 112 ? 1.379 -35.094 -14.188 1 86.38 112 ILE A CA 1
ATOM 850 C C . ILE A 1 112 ? 1.64 -36.406 -13.453 1 86.38 112 ILE A C 1
ATOM 852 O O . ILE A 1 112 ? 2.057 -37.375 -14.062 1 86.38 112 ILE A O 1
ATOM 856 N N . LEU A 1 113 ? 1.367 -36.406 -12.195 1 86.19 113 LEU A N 1
ATOM 857 C CA . LEU A 1 113 ? 1.572 -37.594 -11.383 1 86.19 113 LEU A CA 1
ATOM 858 C C . LEU A 1 113 ? 0.648 -38.719 -11.836 1 86.19 113 LEU A C 1
ATOM 860 O O . LEU A 1 113 ? 1.053 -39.906 -11.875 1 86.19 113 LEU A O 1
ATOM 864 N N . LYS A 1 114 ? -0.562 -38.344 -12.156 1 84 114 LYS A N 1
ATOM 865 C CA . LYS A 1 114 ? -1.505 -39.344 -12.672 1 84 114 LYS A CA 1
ATOM 866 C C . LYS A 1 114 ? -1.01 -39.938 -13.984 1 84 114 LYS A C 1
ATOM 868 O O . LYS A 1 114 ? -1.113 -41.156 -14.203 1 84 114 LYS A O 1
ATOM 873 N N . HIS A 1 115 ? -0.421 -39.188 -14.828 1 79.94 115 HIS A N 1
ATOM 874 C CA . HIS A 1 115 ? 0.098 -39.656 -16.109 1 79.94 115 HIS A CA 1
ATOM 875 C C . HIS A 1 115 ? 1.308 -40.562 -15.922 1 79.94 115 HIS A C 1
ATOM 877 O O . HIS A 1 115 ? 1.439 -41.594 -16.609 1 79.94 115 HIS A O 1
ATOM 883 N N . LYS A 1 116 ? 2.174 -40.125 -15.039 1 80.06 116 LYS A N 1
ATOM 884 C CA . LYS A 1 116 ? 3.367 -40.938 -14.773 1 80.06 116 LYS A CA 1
ATOM 885 C C . LYS A 1 116 ? 3.002 -42.312 -14.211 1 80.06 116 LYS A C 1
ATOM 887 O O . LYS A 1 116 ? 3.613 -43.312 -14.562 1 80.06 116 LYS A O 1
ATOM 892 N N . CYS A 1 117 ? 1.933 -42.312 -13.422 1 80.5 117 CYS A N 1
ATOM 893 C CA . CYS A 1 117 ? 1.476 -43.594 -12.828 1 80.5 117 CYS A CA 1
ATOM 894 C C . CYS A 1 117 ? 0.832 -44.469 -13.883 1 80.5 117 CYS A C 1
ATOM 896 O O . CYS A 1 117 ? 1.024 -45.688 -13.867 1 80.5 117 CYS A O 1
ATOM 898 N N . ARG A 1 118 ? 0.196 -43.906 -14.844 1 76.31 118 ARG A N 1
ATOM 899 C CA . ARG A 1 118 ? -0.425 -44.656 -15.93 1 76.31 118 ARG A CA 1
ATOM 900 C C . ARG A 1 118 ? 0.629 -45.219 -16.875 1 76.31 118 ARG A C 1
ATOM 902 O O . ARG A 1 118 ? 0.519 -46.375 -17.297 1 76.31 118 ARG A O 1
ATOM 909 N N . GLU A 1 119 ? 1.636 -44.469 -17.156 1 72.75 119 GLU A N 1
ATOM 910 C CA . GLU A 1 119 ? 2.725 -44.938 -18.016 1 72.75 119 GLU A CA 1
ATOM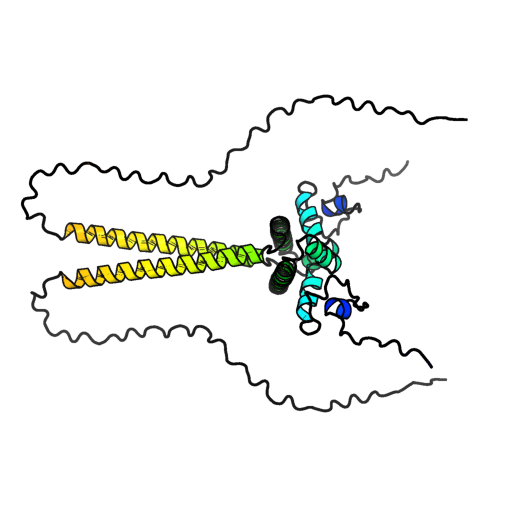 911 C C . GLU A 1 119 ? 3.518 -46.062 -17.359 1 72.75 119 GLU A C 1
ATOM 913 O O . GLU A 1 119 ? 3.941 -47 -18.031 1 72.75 119 GLU A O 1
ATOM 918 N N . ALA A 1 120 ? 3.654 -46.062 -16.172 1 73.88 120 ALA A N 1
ATOM 919 C CA . ALA A 1 120 ? 4.379 -47.094 -15.438 1 73.88 120 ALA A CA 1
ATOM 920 C C . ALA A 1 120 ? 3.605 -48.406 -15.414 1 73.88 120 ALA A C 1
ATOM 922 O O . ALA A 1 120 ? 4.203 -49.5 -15.414 1 73.88 120 ALA A O 1
ATOM 923 N N . ASN A 1 121 ? 2.309 -48.344 -15.586 1 71.88 121 ASN A N 1
ATOM 924 C CA . ASN A 1 121 ? 1.469 -49.562 -15.586 1 71.88 121 ASN A CA 1
ATOM 925 C C . ASN A 1 121 ? 1.346 -50.156 -16.984 1 71.88 121 ASN A C 1
ATOM 927 O O . ASN A 1 121 ? 1.042 -51.344 -17.125 1 71.88 121 ASN A O 1
ATOM 931 N N . LEU A 1 122 ? 1.521 -49.594 -18.219 1 63.59 122 LEU A N 1
ATOM 932 C CA . LEU A 1 122 ? 1.475 -50.125 -19.578 1 63.59 122 LEU A CA 1
ATOM 933 C C . LEU A 1 122 ? 2.789 -50.812 -19.938 1 63.59 122 LEU A C 1
ATOM 935 O O . LEU A 1 122 ? 2.857 -51.562 -20.922 1 63.59 122 LEU A O 1
ATOM 939 N N . ILE A 1 123 ? 3.889 -50.688 -19.484 1 57.59 123 ILE A N 1
ATOM 940 C CA . ILE A 1 123 ? 5.105 -51.469 -19.719 1 57.59 123 ILE A CA 1
ATOM 941 C C . ILE A 1 123 ? 4.93 -52.906 -19.203 1 57.59 123 ILE A C 1
ATOM 943 O O . ILE A 1 123 ? 4.703 -53.094 -18 1 57.59 123 ILE A O 1
ATOM 947 N N . PRO A 1 124 ? 4.52 -53.938 -20.062 1 55.66 124 PRO A N 1
ATOM 948 C CA . PRO A 1 124 ? 4.43 -55.344 -19.703 1 55.66 124 PRO A CA 1
ATOM 949 C C . PRO A 1 124 ? 5.578 -55.781 -18.812 1 55.66 124 PRO A C 1
ATOM 951 O O . PRO A 1 124 ? 6.715 -55.344 -18.984 1 55.66 124 PRO A O 1
ATOM 954 N N . SER A 1 125 ? 5.355 -56.094 -17.484 1 50.06 125 SER A N 1
ATOM 955 C CA . SER A 1 125 ? 6.277 -56.906 -16.703 1 50.06 125 SER A CA 1
ATOM 956 C C . SER A 1 125 ? 6.855 -58.062 -17.562 1 50.06 125 SER A C 1
ATOM 958 O O . SER A 1 125 ? 6.5 -59.219 -17.375 1 50.06 125 SER A O 1
ATOM 960 N N . SER A 1 126 ? 6.883 -58.219 -18.719 1 44.34 126 SER A N 1
ATOM 961 C CA . SER A 1 126 ? 7.527 -59.438 -19.203 1 44.34 126 SER A CA 1
ATOM 962 C C . SER A 1 126 ? 8.961 -59.531 -18.703 1 44.34 126 SER A C 1
ATOM 964 O O . SER A 1 126 ? 9.648 -60.531 -18.953 1 44.34 126 SER A O 1
ATOM 966 N N . SER A 1 127 ? 9.992 -58.719 -19 1 44.56 127 SER A N 1
ATOM 967 C CA . SER A 1 127 ? 11.336 -59.25 -18.844 1 44.56 127 SER A CA 1
ATOM 968 C C . SER A 1 127 ? 11.555 -59.75 -17.422 1 44.56 127 SER A C 1
ATOM 970 O O . SER A 1 127 ? 10.828 -59.375 -16.5 1 44.56 127 SER A O 1
ATOM 972 N N . HIS A 1 128 ? 12.828 -60.75 -17.141 1 39.56 128 HIS A N 1
ATOM 973 C CA . HIS A 1 128 ? 13.719 -61.344 -16.156 1 39.56 128 HIS A CA 1
ATOM 974 C C . HIS A 1 128 ? 14.148 -60.344 -15.094 1 39.56 128 HIS A C 1
ATOM 976 O O . HIS A 1 128 ? 15.141 -59.625 -15.273 1 39.56 128 HIS A O 1
ATOM 982 N N . LEU A 1 129 ? 13.602 -59.438 -14.68 1 36.88 129 LEU A N 1
ATOM 983 C CA . LEU A 1 129 ? 14.203 -58.812 -13.508 1 36.88 129 LEU A CA 1
ATOM 984 C C . LEU A 1 129 ? 14.641 -59.844 -12.492 1 36.88 129 LEU A C 1
ATOM 986 O O . LEU A 1 129 ? 13.805 -60.562 -11.898 1 36.88 129 LEU A O 1
ATOM 990 N N . ALA A 1 130 ? 15.812 -60.562 -12.711 1 35.47 130 ALA A N 1
ATOM 991 C CA . ALA A 1 130 ? 16.734 -60.969 -11.648 1 35.47 130 ALA A CA 1
ATOM 992 C C . ALA A 1 130 ? 16.656 -60 -10.469 1 35.47 130 ALA A C 1
ATOM 994 O O . ALA A 1 130 ? 16.141 -58.906 -10.602 1 35.47 130 ALA A O 1
ATOM 995 N N . LEU A 1 131 ? 17.656 -60.281 -9.281 1 34.53 131 LEU A N 1
ATOM 996 C CA . LEU A 1 131 ? 17.938 -60.094 -7.867 1 34.53 131 LEU A CA 1
ATOM 997 C C . LEU A 1 131 ? 18.281 -58.656 -7.547 1 34.53 131 LEU A C 1
ATOM 999 O O . LEU A 1 131 ? 18.812 -58.344 -6.477 1 34.53 131 LEU A O 1
ATOM 1003 N N . LEU A 1 132 ? 18.672 -57.75 -8.391 1 33.41 132 LEU A N 1
ATOM 1004 C CA . LEU A 1 132 ? 19.375 -56.688 -7.676 1 33.41 132 LEU A CA 1
ATOM 1005 C C . LEU A 1 132 ? 18.469 -56.031 -6.629 1 33.41 132 LEU A C 1
ATOM 1007 O O . LEU A 1 132 ? 17.312 -55.719 -6.906 1 33.41 132 LEU A O 1
ATOM 1011 N N . SER A 1 133 ? 18.703 -56.375 -5.281 1 34.25 133 SER A N 1
ATOM 1012 C CA . SER A 1 133 ? 18.438 -55.844 -3.939 1 34.25 133 SER A CA 1
ATOM 1013 C C . SER A 1 133 ? 18.453 -54.312 -3.92 1 34.25 133 SER A C 1
ATOM 1015 O O . SER A 1 133 ? 19.5 -53.688 -3.814 1 34.25 133 SER A O 1
ATOM 1017 N N . SER A 1 134 ? 18.078 -53.688 -4.922 1 32.94 134 SER A N 1
ATOM 1018 C CA . SER A 1 134 ? 18.281 -52.25 -4.852 1 32.94 134 SER A CA 1
ATOM 1019 C C . SER A 1 134 ? 17.703 -51.656 -3.561 1 32.94 134 SER A C 1
ATOM 1021 O O . SER A 1 134 ? 16.562 -51.938 -3.207 1 32.94 134 SER A O 1
ATOM 1023 N N . GLY A 1 135 ? 18.562 -51.344 -2.559 1 30.84 135 GLY A N 1
ATOM 1024 C CA . GLY A 1 135 ? 18.5 -50.594 -1.307 1 30.84 135 GLY A CA 1
ATOM 1025 C C . GLY A 1 135 ? 17.531 -49.438 -1.349 1 30.84 135 GLY A C 1
ATOM 1026 O O . GLY A 1 135 ? 17.266 -48.875 -2.416 1 30.84 135 GLY A O 1
ATOM 1027 N N . ALA A 1 136 ? 16.531 -49.375 -0.483 1 33.78 136 ALA A N 1
ATOM 1028 C CA . ALA A 1 136 ? 15.523 -48.406 -0.048 1 33.78 136 ALA A CA 1
ATOM 1029 C C . ALA A 1 136 ? 16.125 -47.031 0.072 1 33.78 136 ALA A C 1
ATOM 1031 O O . ALA A 1 136 ? 16.938 -46.75 0.967 1 33.78 136 ALA A O 1
ATOM 1032 N N . VAL A 1 137 ? 16.719 -46.438 -0.963 1 33.59 137 VAL A N 1
ATOM 1033 C CA . VAL A 1 137 ? 17.156 -45.094 -0.73 1 33.59 137 VAL A CA 1
ATOM 1034 C C . VAL A 1 137 ? 15.984 -44.25 -0.205 1 33.59 137 VAL A C 1
ATOM 1036 O O . VAL A 1 137 ? 14.969 -44.094 -0.881 1 33.59 137 VAL A O 1
ATOM 1039 N N . SER A 1 138 ? 15.812 -44.188 1.089 1 28.45 138 SER A N 1
ATOM 1040 C CA . SER A 1 138 ? 14.945 -43.344 1.885 1 28.45 138 SER A CA 1
ATOM 1041 C C . SER A 1 138 ? 15.062 -41.875 1.454 1 28.45 138 SER A C 1
ATOM 1043 O O . SER A 1 138 ? 16.109 -41.25 1.64 1 28.45 138 SER A O 1
ATOM 1045 N N . ILE A 1 139 ? 14.711 -41.594 0.279 1 30.89 139 ILE A N 1
ATOM 1046 C CA . ILE A 1 139 ? 14.758 -40.156 0.017 1 30.89 139 ILE A CA 1
ATOM 1047 C C . ILE A 1 139 ? 14.086 -39.406 1.164 1 30.89 139 ILE A C 1
ATOM 1049 O O . ILE A 1 139 ? 12.898 -39.594 1.423 1 30.89 139 ILE A O 1
ATOM 1053 N N . ALA A 1 140 ? 14.828 -39.156 2.168 1 30.86 140 ALA A N 1
ATOM 1054 C CA . ALA A 1 140 ? 14.422 -38.281 3.266 1 30.86 140 ALA A CA 1
ATOM 1055 C C . ALA A 1 140 ? 13.766 -37 2.742 1 30.86 140 ALA A C 1
ATOM 1057 O O . ALA A 1 140 ? 14.383 -36.25 1.992 1 30.86 140 ALA A O 1
ATOM 1058 N N . ALA A 1 141 ? 12.516 -37.094 2.391 1 34.03 141 ALA A N 1
ATOM 1059 C CA . ALA A 1 141 ? 11.789 -35.875 2.119 1 34.03 141 ALA A CA 1
ATOM 1060 C C . ALA A 1 141 ? 12.188 -34.75 3.102 1 34.03 141 ALA A C 1
ATOM 1062 O O . ALA A 1 141 ? 12.305 -35 4.305 1 34.03 141 ALA A O 1
ATOM 1063 N N . PRO A 1 142 ? 12.977 -33.812 2.6 1 34.62 142 PRO A N 1
ATOM 1064 C CA . PRO A 1 142 ? 13.281 -32.812 3.617 1 34.62 142 PRO A CA 1
ATOM 1065 C C . PRO A 1 142 ? 12.062 -32.406 4.438 1 34.62 142 PRO A C 1
ATOM 1067 O O . PRO A 1 142 ? 10.93 -32.531 3.965 1 34.62 142 PRO A O 1
ATOM 1070 N N . PRO A 1 143 ? 12.102 -32.562 5.727 1 33.06 143 PRO A N 1
ATOM 1071 C CA . PRO A 1 143 ? 10.961 -32.188 6.57 1 33.06 143 PRO A CA 1
ATOM 1072 C C . PRO A 1 143 ? 10.258 -30.922 6.082 1 33.06 143 PRO A C 1
ATOM 1074 O O . PRO A 1 143 ? 10.875 -30.078 5.43 1 33.06 143 PRO A O 1
ATOM 1077 N N . PRO A 1 144 ? 9.023 -31.078 5.664 1 31.73 144 PRO A N 1
ATOM 1078 C CA . PRO A 1 144 ? 8.305 -29.859 5.32 1 31.73 144 PRO A CA 1
ATOM 1079 C C . PRO A 1 144 ? 8.719 -28.656 6.184 1 31.73 144 PRO A C 1
ATOM 1081 O O . PRO A 1 144 ? 9.102 -28.844 7.34 1 31.73 144 PRO A O 1
ATOM 1084 N N . MET A 1 145 ? 9.406 -27.766 5.559 1 30 145 MET A N 1
ATOM 1085 C CA . MET A 1 145 ? 9.719 -26.594 6.375 1 30 145 MET A CA 1
ATOM 1086 C C . MET A 1 145 ? 8.523 -26.203 7.246 1 30 145 MET A C 1
ATOM 1088 O O . MET A 1 145 ? 7.391 -26.156 6.77 1 30 145 MET A O 1
ATOM 1092 N N . PRO A 1 146 ? 8.539 -26.547 8.508 1 30.81 146 PRO A N 1
ATOM 1093 C CA . PRO A 1 146 ? 7.414 -26.188 9.375 1 30.81 146 PRO A CA 1
ATOM 1094 C C . PRO A 1 146 ? 6.844 -24.797 9.062 1 30.81 146 PRO A C 1
ATOM 1096 O O . PRO A 1 146 ? 7.594 -23.891 8.703 1 30.81 146 PRO A O 1
ATOM 1099 N N . LEU A 1 147 ? 5.77 -24.781 8.273 1 30.56 147 LEU A N 1
ATOM 1100 C CA . LEU A 1 147 ? 5.082 -23.484 8.312 1 30.56 147 LEU A CA 1
ATOM 1101 C C . LEU A 1 147 ? 5.199 -22.859 9.695 1 30.56 147 LEU A C 1
ATOM 1103 O O . LEU A 1 147 ? 5.137 -23.547 10.711 1 30.56 147 LEU A O 1
ATOM 1107 N N . PRO A 1 148 ? 5.91 -21.734 9.828 1 27.7 148 PRO A N 1
ATOM 1108 C CA . PRO A 1 148 ? 5.992 -21.203 11.195 1 27.7 148 PRO A CA 1
ATOM 1109 C C . PRO A 1 148 ? 4.691 -21.391 11.977 1 27.7 148 PRO A C 1
ATOM 1111 O O . PRO A 1 148 ? 3.611 -21.094 11.453 1 27.7 148 PRO A O 1
ATOM 1114 N N . GLN A 1 149 ? 4.551 -22.625 12.523 1 28.98 149 GLN A N 1
ATOM 1115 C CA . GLN A 1 149 ? 3.406 -22.75 13.422 1 28.98 149 GLN A CA 1
ATOM 1116 C C . GLN A 1 149 ? 3.203 -21.469 14.234 1 28.98 149 GLN A C 1
ATOM 1118 O O . GLN A 1 149 ? 4.172 -20.812 14.594 1 28.98 149 GLN A O 1
ATOM 1123 N N . PRO A 1 150 ? 1.989 -20.875 14.133 1 27.67 150 PRO A N 1
ATOM 1124 C CA . PRO A 1 150 ? 1.756 -19.734 15.023 1 27.67 150 PRO A CA 1
ATOM 1125 C C . PRO A 1 150 ? 2.205 -20 16.453 1 27.67 150 PRO A C 1
ATOM 1127 O O . PRO A 1 150 ? 1.898 -21.047 17.016 1 27.67 150 PRO A O 1
ATOM 1130 N N . THR A 1 151 ? 3.504 -19.781 16.75 1 24.62 151 THR A N 1
ATOM 1131 C CA . THR A 1 151 ? 4.051 -19.922 18.094 1 24.62 151 THR A CA 1
ATOM 1132 C C . THR A 1 151 ? 3.002 -19.562 19.141 1 24.62 151 THR A C 1
ATOM 1134 O O . THR A 1 151 ? 2.295 -18.562 19 1 24.62 151 THR A O 1
ATOM 1137 N N . THR A 1 152 ? 2.52 -20.594 19.844 1 24.77 152 THR A N 1
ATOM 1138 C CA . THR A 1 152 ? 1.763 -20.516 21.078 1 24.77 152 THR A CA 1
ATOM 1139 C C . THR A 1 152 ? 2.174 -19.281 21.891 1 24.77 152 THR A C 1
ATOM 1141 O O . THR A 1 152 ? 3.34 -18.891 21.875 1 24.77 152 THR A O 1
ATOM 1144 N N . ALA A 1 153 ? 1.121 -18.703 22.531 1 25.67 153 ALA A N 1
ATOM 1145 C CA . ALA A 1 153 ? 0.988 -17.609 23.484 1 25.67 153 ALA A CA 1
ATOM 1146 C C . ALA A 1 153 ? 1.993 -17.75 24.625 1 25.67 153 ALA A C 1
ATOM 1148 O O . ALA A 1 153 ? 2.023 -18.766 25.312 1 25.67 153 ALA A O 1
ATOM 1149 N N . ALA A 1 154 ? 3.314 -17.312 24.406 1 23.59 154 ALA A N 1
ATOM 1150 C CA . ALA A 1 154 ? 4.273 -17.172 25.5 1 23.59 154 ALA A CA 1
ATOM 1151 C C . ALA A 1 154 ? 3.572 -16.797 26.797 1 23.59 154 ALA A C 1
ATOM 1153 O O . ALA A 1 154 ? 2.637 -16 26.797 1 23.59 154 ALA A O 1
ATOM 1154 N N . ASP A 1 155 ? 3.51 -17.719 27.656 1 22.62 155 ASP A N 1
ATOM 1155 C CA . ASP A 1 155 ? 3.172 -17.531 29.062 1 22.62 155 ASP A CA 1
ATOM 1156 C C . ASP A 1 155 ? 3.863 -16.297 29.641 1 22.62 155 ASP A C 1
ATOM 1158 O O . ASP A 1 155 ? 5.094 -16.203 29.625 1 22.62 155 ASP A O 1
ATOM 1162 N N . TYR A 1 156 ? 3.326 -15.102 29.391 1 22.56 156 TYR A N 1
ATOM 1163 C CA . TYR A 1 156 ? 3.748 -13.852 30 1 22.56 156 TYR A CA 1
ATOM 1164 C C . TYR A 1 156 ? 4.031 -14.047 31.484 1 22.56 156 TYR A C 1
ATOM 1166 O O . TYR A 1 156 ? 3.107 -14.195 32.281 1 22.56 156 TYR A O 1
ATOM 1174 N N . ASN A 1 157 ? 4.98 -15.008 31.766 1 22.78 157 ASN A N 1
ATOM 1175 C CA . ASN A 1 157 ? 5.359 -15.164 33.156 1 22.78 157 ASN A CA 1
ATOM 1176 C C . ASN A 1 157 ? 5.473 -13.812 33.875 1 22.78 157 ASN A C 1
ATOM 1178 O O . ASN A 1 157 ? 5.605 -12.781 33.219 1 22.78 157 ASN A O 1
ATOM 1182 N N . THR A 1 158 ? 5.781 -13.867 35.219 1 23.66 158 THR A N 1
ATOM 1183 C CA . THR A 1 158 ? 5.773 -13.18 36.5 1 23.66 158 THR A CA 1
ATOM 1184 C C . THR A 1 158 ? 6.824 -12.07 36.531 1 23.66 158 THR A C 1
ATOM 1186 O O . THR A 1 158 ? 8.023 -12.352 36.531 1 23.66 158 THR A O 1
ATOM 1189 N N . ILE A 1 159 ? 6.734 -11.07 35.688 1 22.42 159 ILE A N 1
ATOM 1190 C CA . ILE A 1 159 ? 7.637 -9.938 35.875 1 22.42 159 ILE A CA 1
ATOM 1191 C C . ILE A 1 159 ? 7.727 -9.602 37.375 1 22.42 159 ILE A C 1
ATOM 1193 O O . ILE A 1 159 ? 6.711 -9.328 38.031 1 22.42 159 ILE A O 1
ATOM 1197 N N . SER A 1 160 ? 8.695 -10.219 38 1 24.14 160 SER A N 1
ATOM 1198 C CA . SER A 1 160 ? 9.086 -9.875 39.375 1 24.14 160 SER A CA 1
ATOM 1199 C C . SER A 1 160 ? 9.203 -8.359 39.531 1 24.14 160 SER A C 1
ATOM 1201 O O . SER A 1 160 ? 9.633 -7.66 38.625 1 24.14 160 SER A O 1
ATOM 1203 N N . ASP A 1 161 ? 8.398 -7.703 40.438 1 22.91 161 ASP A N 1
ATOM 1204 C CA . ASP A 1 161 ? 8.156 -6.379 41 1 22.91 161 ASP A CA 1
ATOM 1205 C C . ASP A 1 161 ? 9.453 -5.734 41.469 1 22.91 161 ASP A C 1
ATOM 1207 O O . ASP A 1 161 ? 9.734 -5.699 42.656 1 22.91 161 ASP A O 1
ATOM 1211 N N . GLU A 1 162 ? 10.633 -5.941 40.781 1 25.53 162 GLU A N 1
ATOM 1212 C CA . GLU A 1 162 ? 11.727 -5.332 41.531 1 25.53 162 GLU A CA 1
ATOM 1213 C C . GLU A 1 162 ? 11.5 -3.836 41.75 1 25.53 162 GLU A C 1
ATOM 1215 O O . GLU A 1 162 ? 11.055 -3.145 40.812 1 25.53 162 GLU A O 1
ATOM 1220 N N . ASN A 1 163 ? 11.328 -3.336 43.031 1 23.34 163 ASN A N 1
ATOM 1221 C CA . ASN A 1 163 ? 11.141 -2.105 43.781 1 23.34 163 ASN A CA 1
ATOM 1222 C C . ASN A 1 163 ? 12.211 -1.069 43.469 1 23.34 163 ASN A C 1
ATOM 1224 O O . ASN A 1 163 ? 13.352 -1.186 43.906 1 23.34 163 ASN A O 1
ATOM 1228 N N . VAL A 1 164 ? 12.422 -0.789 42.188 1 23.48 164 VAL A N 1
ATOM 1229 C CA . VAL A 1 164 ? 13.484 0.199 42 1 23.48 164 VAL A CA 1
ATOM 1230 C C . VAL A 1 164 ? 13.133 1.464 42.781 1 23.48 164 VAL A C 1
ATOM 1232 O O . VAL A 1 164 ? 12.086 2.07 42.562 1 23.48 164 VAL A O 1
ATOM 1235 N N . THR A 1 165 ? 13.602 1.626 43.969 1 23.38 165 THR A N 1
ATOM 1236 C CA . THR A 1 165 ? 13.547 2.705 44.938 1 23.38 165 THR A CA 1
ATOM 1237 C C . THR A 1 165 ? 14.148 3.984 44.375 1 23.38 165 THR A C 1
ATOM 1239 O O . THR A 1 165 ? 15.352 4.031 44.094 1 23.38 165 THR A O 1
ATOM 1242 N N . TYR A 1 166 ? 13.555 4.539 43.312 1 21.22 166 TYR A N 1
ATOM 1243 C CA . TYR A 1 166 ? 14.086 5.828 42.906 1 21.22 166 TYR A CA 1
ATOM 1244 C C . TYR A 1 166 ? 14.125 6.809 44.062 1 21.22 166 TYR A C 1
ATOM 1246 O O . TYR A 1 166 ? 13.117 7.016 44.75 1 21.22 166 TYR A O 1
ATOM 1254 N N . THR A 1 167 ? 15.148 6.855 44.812 1 22.83 167 THR A N 1
ATOM 1255 C CA . THR A 1 167 ? 15.422 7.867 45.844 1 22.83 167 THR A CA 1
ATOM 1256 C C . THR A 1 167 ? 15.508 9.258 45.219 1 22.83 167 THR A C 1
ATOM 1258 O O . THR A 1 167 ? 16.359 9.5 44.344 1 22.83 167 THR A O 1
ATOM 1261 N N . LEU A 1 168 ? 14.336 9.875 44.812 1 20.38 168 LEU A N 1
ATOM 1262 C CA . LEU A 1 168 ? 14.172 11.273 44.438 1 20.38 168 LEU A CA 1
ATOM 1263 C C . LEU A 1 168 ? 14.852 12.195 45.438 1 20.38 168 LEU A C 1
ATOM 1265 O O . LEU A 1 168 ? 14.453 12.258 46.594 1 20.38 168 LEU A O 1
ATOM 1269 N N . ASP A 1 169 ? 16.172 12.312 45.469 1 21.56 169 ASP A N 1
ATOM 1270 C CA . ASP A 1 169 ? 16.844 13.305 46.312 1 21.56 169 ASP A CA 1
ATOM 1271 C C . ASP A 1 169 ? 16.375 14.719 46 1 21.56 169 ASP A C 1
ATOM 1273 O O . ASP A 1 169 ? 16.375 15.125 44.812 1 21.56 169 ASP A O 1
ATOM 1277 N N . ASN A 1 170 ? 15.32 15.32 46.688 1 22.39 170 ASN A N 1
ATOM 1278 C CA . ASN A 1 170 ? 14.672 16.625 46.844 1 22.39 170 ASN A CA 1
ATOM 1279 C C . ASN A 1 170 ? 15.688 17.734 47.062 1 22.39 170 ASN A C 1
ATOM 1281 O O . ASN A 1 170 ? 15.406 18.703 47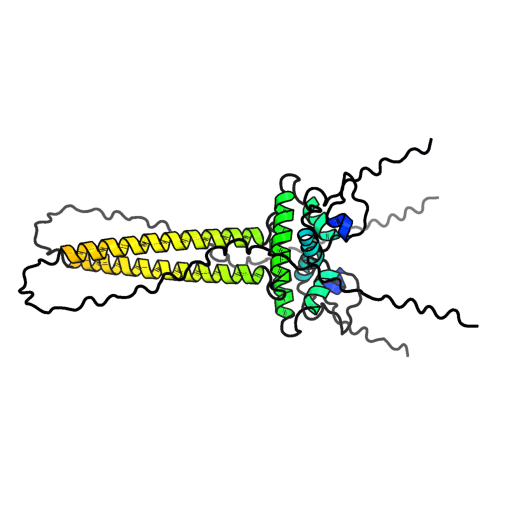.781 1 22.39 170 ASN A O 1
ATOM 1285 N N . LYS A 1 171 ? 16.938 17.75 46.719 1 24.86 171 LYS A N 1
ATOM 1286 C CA . LYS A 1 171 ? 17.75 18.797 47.312 1 24.86 171 LYS A CA 1
ATOM 1287 C C . LYS A 1 171 ? 17.391 20.172 46.75 1 24.86 171 LYS A C 1
ATOM 1289 O O . LYS A 1 171 ? 17.828 20.547 45.656 1 24.86 171 LYS A O 1
ATOM 1294 N N . TYR A 1 172 ? 16.031 20.594 46.5 1 23.44 172 TYR A N 1
ATOM 1295 C CA . TYR A 1 172 ? 15.867 22.016 46.281 1 23.44 172 TYR A CA 1
ATOM 1296 C C . TYR A 1 172 ? 16.625 22.828 47.312 1 23.44 172 TYR A C 1
ATOM 1298 O O . TYR A 1 172 ? 16.469 22.609 48.531 1 23.44 172 TYR A O 1
ATOM 1306 N N . TYR A 1 173 ? 17.812 23.281 47 1 22.64 173 TYR A N 1
ATOM 1307 C CA . TYR A 1 173 ? 18.672 24.234 47.719 1 22.64 173 TYR A CA 1
ATOM 1308 C C . TYR A 1 173 ? 17.922 25.516 48.031 1 22.64 173 TYR A C 1
ATOM 1310 O O . TYR A 1 173 ? 17.297 26.125 47.125 1 22.64 173 TYR A O 1
ATOM 1318 N N . LEU A 1 174 ? 17.188 25.672 49.188 1 23.38 174 LEU A N 1
ATOM 1319 C CA . LEU A 1 174 ? 16.672 26.812 49.938 1 23.38 174 LEU A CA 1
ATOM 1320 C C . LEU A 1 174 ? 17.734 27.906 50.062 1 23.38 174 LEU A C 1
ATOM 1322 O O . LEU A 1 174 ? 17.578 28.859 50.812 1 23.38 174 LEU A O 1
ATOM 1326 N N . ASP A 1 175 ? 18.781 28.016 49.188 1 22.67 175 ASP A N 1
ATOM 1327 C CA . ASP A 1 175 ? 19.781 28.953 49.688 1 22.67 175 ASP A CA 1
ATOM 1328 C C . ASP A 1 175 ? 19.141 30.297 50.031 1 22.67 175 ASP A C 1
ATOM 1330 O O . ASP A 1 175 ? 18.062 30.625 49.5 1 22.67 175 ASP A O 1
ATOM 1334 N N .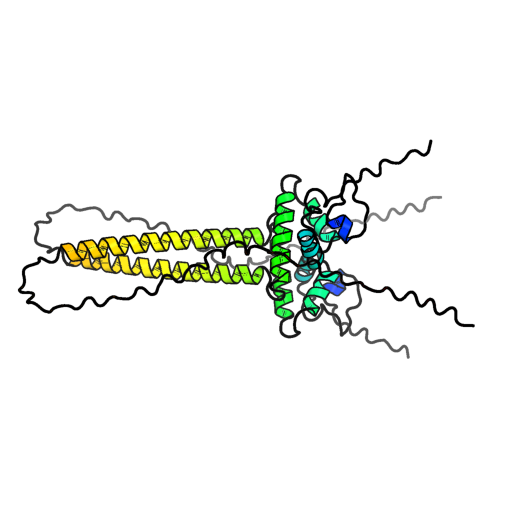 ASN A 1 176 ? 20.047 31.344 50.625 1 25.33 176 ASN A N 1
ATOM 1335 C CA . ASN A 1 176 ? 20.234 32.656 51.219 1 25.33 176 ASN A CA 1
ATOM 1336 C C . ASN A 1 176 ? 19.828 33.781 50.25 1 25.33 176 ASN A C 1
ATOM 1338 O O . ASN A 1 176 ? 20.156 33.719 49.062 1 25.33 176 ASN A O 1
ATOM 1342 N N . MET B 1 1 ? -25.469 23.438 45.969 1 25.22 1 MET B N 1
ATOM 1343 C CA . MET B 1 1 ? -25.797 22.203 45.219 1 25.22 1 MET B CA 1
ATOM 1344 C C . MET B 1 1 ? -25.047 22.156 43.906 1 25.22 1 MET B C 1
ATOM 1346 O O . MET B 1 1 ? -25.375 22.891 42.969 1 25.22 1 MET B O 1
ATOM 1350 N N . GLY B 1 2 ? -23.719 22.25 43.875 1 31.22 2 GLY B N 1
ATOM 1351 C CA . GLY B 1 2 ? -22.781 22.344 42.781 1 31.22 2 GLY B CA 1
ATOM 1352 C C . GLY B 1 2 ? -22.984 21.266 41.719 1 31.22 2 GLY B C 1
ATOM 1353 O O . GLY B 1 2 ? -23.109 20.078 42.062 1 31.22 2 GLY B O 1
ATOM 1354 N N . SER B 1 3 ? -23.859 21.5 40.719 1 33.62 3 SER B N 1
ATOM 1355 C CA . SER B 1 3 ? -24.109 20.578 39.594 1 33.62 3 SER B CA 1
ATOM 1356 C C . SER B 1 3 ? -22.844 19.859 39.156 1 33.62 3 SER B C 1
ATOM 1358 O O . SER B 1 3 ? -21.859 20.5 38.812 1 33.62 3 SER B O 1
ATOM 1360 N N . HIS B 1 4 ? -22.375 18.828 39.906 1 34.56 4 HIS B N 1
ATOM 1361 C CA . HIS B 1 4 ? -21.328 17.891 39.5 1 34.56 4 HIS B CA 1
ATOM 1362 C C . HIS B 1 4 ? -21.484 17.484 38.062 1 34.56 4 HIS B C 1
ATOM 1364 O O . HIS B 1 4 ? -22.516 16.938 37.656 1 34.56 4 HIS B O 1
ATOM 1370 N N . GLY B 1 5 ? -21.25 18.375 37.094 1 35.75 5 GLY B N 1
ATOM 1371 C CA . GLY B 1 5 ? -21.188 17.922 35.719 1 35.75 5 GLY B CA 1
ATOM 1372 C C . GLY B 1 5 ? -20.703 16.484 35.594 1 35.75 5 GLY B C 1
ATOM 1373 O O . GLY B 1 5 ? -19.734 16.094 36.25 1 35.75 5 GLY B O 1
ATOM 1374 N N . THR B 1 6 ? -21.578 15.555 35.688 1 37.03 6 THR B N 1
ATOM 1375 C CA . THR B 1 6 ? -21.25 14.188 35.312 1 37.03 6 THR B CA 1
ATOM 1376 C C . THR B 1 6 ? -20.188 14.188 34.219 1 37.03 6 THR B C 1
ATOM 1378 O O . THR B 1 6 ? -20.422 14.664 33.094 1 37.03 6 THR B O 1
ATOM 1381 N N . LEU B 1 7 ? -18.953 14.602 34.5 1 37.81 7 LEU B N 1
ATOM 1382 C CA . LEU B 1 7 ? -17.875 14.242 33.594 1 37.81 7 LEU B CA 1
ATOM 1383 C C . LEU B 1 7 ? -18.109 12.875 32.969 1 37.81 7 LEU B C 1
ATOM 1385 O O . LEU B 1 7 ? -18.172 11.867 33.688 1 37.81 7 LEU B O 1
ATOM 1389 N N . ASN B 1 8 ? -19.25 12.625 32.375 1 41.5 8 ASN B N 1
ATOM 1390 C CA . ASN B 1 8 ? -19.438 11.383 31.625 1 41.5 8 ASN B CA 1
ATOM 1391 C C . ASN B 1 8 ? -18.109 10.773 31.203 1 41.5 8 ASN B C 1
ATOM 1393 O O . ASN B 1 8 ? -17.281 11.445 30.578 1 41.5 8 ASN B O 1
ATOM 1397 N N . THR B 1 9 ? -17.359 10.086 31.984 1 49.75 9 THR B N 1
ATOM 1398 C CA . THR B 1 9 ? -16.094 9.375 31.953 1 49.75 9 THR B CA 1
ATOM 1399 C C . THR B 1 9 ? -15.898 8.688 30.609 1 49.75 9 THR B C 1
ATOM 1401 O O . THR B 1 9 ? -16.156 7.492 30.469 1 49.75 9 THR B O 1
ATOM 1404 N N . ILE B 1 10 ? -16.703 8.969 29.625 1 63.47 10 ILE B N 1
ATOM 1405 C CA . ILE B 1 10 ? -16.5 8.266 28.359 1 63.47 10 ILE B CA 1
ATOM 1406 C C . ILE B 1 10 ? -15.023 8.312 27.984 1 63.47 10 ILE B C 1
ATOM 1408 O O . ILE B 1 10 ? -14.398 9.383 28.016 1 63.47 10 ILE B O 1
ATOM 1412 N N . THR B 1 11 ? -14.336 7.219 28.219 1 85.75 11 THR B N 1
ATOM 1413 C CA . THR B 1 11 ? -12.938 7.066 27.828 1 85.75 11 THR B CA 1
ATOM 1414 C C . THR B 1 11 ? -12.711 7.617 26.422 1 85.75 11 THR B C 1
ATOM 1416 O O . THR B 1 11 ? -13.336 7.168 25.469 1 85.75 11 THR B O 1
ATOM 1419 N N . PRO B 1 12 ? -12.039 8.789 26.422 1 93.69 12 PRO B N 1
ATOM 1420 C CA . PRO B 1 12 ? -11.758 9.359 25.109 1 93.69 12 PRO B CA 1
ATOM 1421 C C . PRO B 1 12 ? -11.18 8.336 24.125 1 93.69 12 PRO B C 1
ATOM 1423 O O . PRO B 1 12 ? -10.562 7.355 24.547 1 93.69 12 PRO B O 1
ATOM 1426 N N . CYS B 1 13 ? -11.5 8.5 22.875 1 96.31 13 CYS B N 1
ATOM 1427 C CA . CYS B 1 13 ? -10.938 7.602 21.875 1 96.31 13 CYS B CA 1
ATOM 1428 C C . CYS B 1 13 ? -9.414 7.746 21.812 1 96.31 13 CYS B C 1
ATOM 1430 O O . CYS B 1 13 ? -8.852 8.641 22.438 1 96.31 13 CYS B O 1
ATOM 1432 N N . ALA B 1 14 ? -8.773 6.898 21.156 1 97.62 14 ALA B N 1
ATOM 1433 C CA . ALA B 1 14 ? -7.32 6.875 21.062 1 97.62 14 ALA B CA 1
ATOM 1434 C C . ALA B 1 14 ? -6.785 8.164 20.438 1 97.62 14 ALA B C 1
ATOM 1436 O O . ALA B 1 14 ? -5.738 8.672 20.859 1 97.62 14 ALA B O 1
ATOM 1437 N N . ALA B 1 15 ? -7.523 8.695 19.453 1 98.06 15 ALA B N 1
ATOM 1438 C CA . ALA B 1 15 ? -7.105 9.922 18.781 1 98.06 15 ALA B CA 1
ATOM 1439 C C . ALA B 1 15 ? -7.137 11.109 19.734 1 98.06 15 ALA B C 1
ATOM 1441 O O . ALA B 1 15 ? -6.152 11.844 19.859 1 98.06 15 ALA B O 1
ATOM 1442 N N . CYS B 1 16 ? -8.203 11.234 20.406 1 97.62 16 CYS B N 1
ATOM 1443 C CA . CYS B 1 16 ? -8.383 12.375 21.281 1 97.62 16 CYS B CA 1
ATOM 1444 C C . CYS B 1 16 ? -7.43 12.305 22.469 1 97.62 16 CYS B C 1
ATOM 1446 O O . CYS B 1 16 ? -6.953 13.336 22.953 1 97.62 16 CYS B O 1
ATOM 1448 N N . LYS B 1 17 ? -7.188 11.133 22.922 1 96.81 17 LYS B N 1
ATOM 1449 C CA . LYS B 1 17 ? -6.195 10.969 23.984 1 96.81 17 LYS B CA 1
ATOM 1450 C C . LYS B 1 17 ? -4.812 11.422 23.516 1 96.81 17 LYS B C 1
ATOM 1452 O O . LYS B 1 17 ? -4.133 12.172 24.219 1 96.81 17 LYS B O 1
ATOM 1457 N N . LEU B 1 18 ? -4.414 10.953 22.344 1 97.69 18 LEU B N 1
ATOM 1458 C CA . LEU B 1 18 ? -3.104 11.281 21.797 1 97.69 18 LEU B CA 1
ATOM 1459 C C . LEU B 1 18 ? -3.006 12.773 21.484 1 97.69 18 LEU B C 1
ATOM 1461 O O . LEU B 1 18 ? -1.959 13.391 21.703 1 97.69 18 LEU B O 1
ATOM 1465 N N . LEU B 1 19 ? -4.055 13.289 20.984 1 97.38 19 LEU B N 1
ATOM 1466 C CA . LEU B 1 19 ? -4.062 14.688 20.547 1 97.38 19 LEU B CA 1
ATOM 1467 C C . LEU B 1 19 ? -4.391 15.617 21.719 1 97.38 19 LEU B C 1
ATOM 1469 O O . LEU B 1 19 ? -4.434 16.844 21.547 1 97.38 19 LEU B O 1
ATOM 1473 N N . ARG B 1 20 ? -4.688 15.016 22.891 1 95.38 20 ARG B N 1
ATOM 1474 C CA . ARG B 1 20 ? -5.004 15.766 24.109 1 95.38 20 ARG B CA 1
ATOM 1475 C C . ARG B 1 20 ? -6.164 16.734 23.875 1 95.38 20 ARG B C 1
ATOM 1477 O O . ARG B 1 20 ? -6.07 17.906 24.188 1 95.38 20 ARG B O 1
ATOM 1484 N N . ARG B 1 21 ? -7.195 16.172 23.266 1 92.88 21 ARG B N 1
ATOM 1485 C CA . ARG B 1 21 ? -8.438 16.906 23.031 1 92.88 21 ARG B CA 1
ATOM 1486 C C . ARG B 1 21 ? -9.625 16.203 23.672 1 92.88 21 ARG B C 1
ATOM 1488 O O . ARG B 1 21 ? -9.531 15.023 24.031 1 92.88 21 ARG B O 1
ATOM 1495 N N . ARG B 1 22 ? -10.688 17.031 23.828 1 91.38 22 ARG B N 1
ATOM 1496 C CA . ARG B 1 22 ? -11.922 16.453 24.344 1 91.38 22 ARG B CA 1
ATOM 1497 C C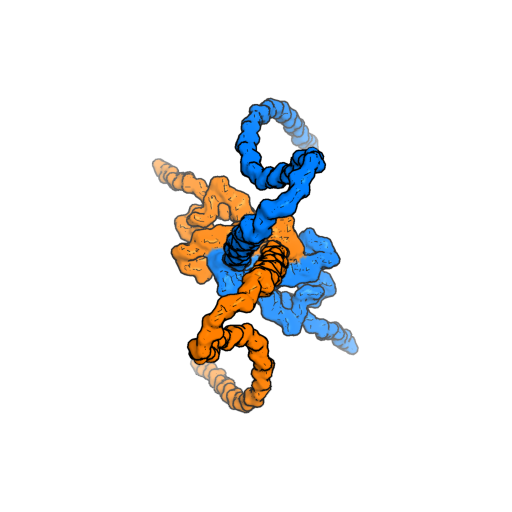 . ARG B 1 22 ? -12.648 15.633 23.281 1 91.38 22 ARG B C 1
ATOM 1499 O O . ARG B 1 22 ? -12.875 16.109 22.172 1 91.38 22 ARG B O 1
ATOM 1506 N N . CYS B 1 23 ? -12.883 14.383 23.641 1 92.88 23 CYS B N 1
ATOM 1507 C CA . CYS B 1 23 ? -13.586 13.484 22.719 1 92.88 23 CYS B CA 1
ATOM 1508 C C . CYS B 1 23 ? -15.086 13.742 22.75 1 92.88 23 CYS B C 1
ATOM 1510 O O . CYS B 1 23 ? -15.742 13.477 23.766 1 92.88 23 CYS B O 1
ATOM 1512 N N . ALA B 1 24 ? -15.664 14.328 21.703 1 88.44 24 ALA B N 1
ATOM 1513 C CA . ALA B 1 24 ? -17.078 14.719 21.641 1 88.44 24 ALA B CA 1
ATOM 1514 C C . ALA B 1 24 ? -17.891 13.695 20.859 1 88.44 24 ALA B C 1
ATOM 1516 O O . ALA B 1 24 ? -17.328 12.758 20.281 1 88.44 24 ALA B O 1
ATOM 1517 N N . GLU B 1 25 ? -19.219 13.758 20.922 1 84.94 25 GLU B N 1
ATOM 1518 C CA . GLU B 1 25 ? -20.141 12.852 20.25 1 84.94 25 GLU B CA 1
ATOM 1519 C C . GLU B 1 25 ? -19.922 12.852 18.734 1 84.94 25 GLU B C 1
ATOM 1521 O O . GLU B 1 25 ? -20.062 11.82 18.078 1 84.94 25 GLU B O 1
ATOM 1526 N N . GLU B 1 26 ? -19.422 13.836 18.156 1 89.19 26 GLU B N 1
ATOM 1527 C CA . GLU B 1 26 ? -19.266 13.93 16.703 1 89.19 26 GLU B CA 1
ATOM 1528 C C . GLU B 1 26 ? -17.797 13.742 16.297 1 89.19 26 GLU B C 1
ATOM 1530 O O . GLU B 1 26 ? -17.406 14.133 15.211 1 89.19 26 GLU B O 1
ATOM 1535 N N . CYS B 1 27 ? -17.062 13.086 17.234 1 94.25 27 CYS B N 1
ATOM 1536 C CA . CYS B 1 27 ? -15.648 12.875 16.938 1 94.25 27 CYS B CA 1
ATOM 1537 C C . CYS B 1 27 ? -15.484 11.945 15.727 1 94.25 27 CYS B C 1
ATOM 1539 O O . CYS B 1 27 ? -15.992 10.82 15.734 1 94.25 27 CYS B O 1
ATOM 1541 N N . PRO B 1 28 ? -14.797 12.383 14.75 1 94.56 28 PRO B N 1
ATOM 1542 C CA . PRO B 1 28 ? -14.664 11.578 13.531 1 94.56 28 PRO B CA 1
ATOM 1543 C C . PRO B 1 28 ? -13.781 10.352 13.734 1 94.56 28 PRO B C 1
ATOM 1545 O O . PRO B 1 28 ? -13.727 9.477 12.859 1 94.56 28 PRO B O 1
ATOM 1548 N N . PHE B 1 29 ? -13.18 10.242 14.844 1 97.44 29 PHE B N 1
ATOM 1549 C CA . PHE B 1 29 ? -12.211 9.18 15.078 1 97.44 29 PHE B CA 1
ATOM 1550 C C . PHE B 1 29 ? -12.789 8.117 16.016 1 97.44 29 PHE B C 1
ATOM 1552 O O . PHE B 1 29 ? -12.414 6.949 15.938 1 97.44 29 PHE B O 1
ATOM 1559 N N . SER B 1 30 ? -13.703 8.508 16.859 1 96 30 SER B N 1
ATOM 1560 C CA . SER B 1 30 ? -14.156 7.695 17.984 1 96 30 SER B CA 1
ATOM 1561 C C . SER B 1 30 ? -14.719 6.359 17.516 1 96 30 SER B C 1
ATOM 1563 O O . SER B 1 30 ? -14.438 5.316 18.109 1 96 30 SER B O 1
ATOM 1565 N N . PRO B 1 31 ? -15.438 6.262 16.422 1 95.75 31 PRO B N 1
ATOM 1566 C CA . PRO B 1 31 ? -15.977 4.965 16.016 1 95.75 31 PRO B CA 1
ATOM 1567 C C . PRO B 1 31 ? -14.898 4.012 15.508 1 95.75 31 PRO B C 1
ATOM 1569 O O . PRO B 1 31 ? -15.109 2.795 15.477 1 95.75 31 PRO B O 1
ATOM 1572 N N . TYR B 1 32 ? -13.727 4.555 15.18 1 97.44 32 TYR B N 1
ATOM 1573 C CA . TYR B 1 32 ? -12.805 3.74 14.391 1 97.44 32 TYR B CA 1
ATOM 1574 C C . TYR B 1 32 ? -11.492 3.52 15.141 1 97.44 32 TYR B C 1
ATOM 1576 O O . TYR B 1 32 ? -10.727 2.619 14.797 1 97.44 32 TYR B O 1
ATOM 1584 N N . PHE B 1 33 ? -11.273 4.359 16.141 1 98.12 33 PHE B N 1
ATOM 1585 C CA . PHE B 1 33 ? -10.016 4.277 16.891 1 98.12 33 PHE B CA 1
ATOM 1586 C C . PHE B 1 33 ? -10.281 4.145 18.375 1 98.12 33 PHE B C 1
ATOM 1588 O O . PHE B 1 33 ? -10.398 5.148 19.094 1 98.12 33 PHE B O 1
ATOM 1595 N N . SER B 1 34 ? -10.234 2.945 18.766 1 96.56 34 SER B N 1
ATOM 1596 C CA . SER B 1 34 ? -10.57 2.564 20.125 1 96.56 34 SER B CA 1
ATOM 1597 C C . SER B 1 34 ? -9.484 3.004 21.109 1 96.56 34 SER B C 1
ATOM 1599 O O . SER B 1 34 ? -8.289 2.916 20.797 1 96.56 34 SER B O 1
ATOM 1601 N N . PRO B 1 35 ? -9.891 3.414 22.344 1 95.38 35 PRO B N 1
ATOM 1602 C CA . PRO B 1 35 ? -8.891 3.748 23.359 1 95.38 35 PRO B CA 1
ATOM 1603 C C . PRO B 1 35 ? -8.055 2.543 23.797 1 95.38 35 PRO B C 1
ATOM 1605 O O . PRO B 1 35 ? -6.973 2.707 24.359 1 95.38 35 PRO B O 1
ATOM 1608 N N . HIS B 1 36 ? -8.562 1.372 23.453 1 95.94 36 HIS B N 1
ATOM 1609 C CA . HIS B 1 36 ? -7.879 0.154 23.875 1 95.94 36 HIS B CA 1
ATOM 1610 C C . HIS B 1 36 ? -6.816 -0.26 22.859 1 95.94 36 HIS B C 1
ATOM 1612 O O . HIS B 1 36 ? -6.004 -1.146 23.141 1 95.94 36 HIS B O 1
ATOM 1618 N N . GLU B 1 37 ? -6.84 0.348 21.688 1 97.5 37 GLU B N 1
ATOM 1619 C CA . GLU B 1 37 ? -5.836 0.102 20.656 1 97.5 37 GLU B CA 1
ATOM 1620 C C . GLU B 1 37 ? -5.164 1.4 20.219 1 97.5 37 GLU B C 1
ATOM 1622 O O . GLU B 1 37 ? -5.211 1.767 19.047 1 97.5 37 GLU B O 1
ATOM 1627 N N . PRO B 1 38 ? -4.477 2.014 21.188 1 97.81 38 PRO B N 1
ATOM 1628 C CA . PRO B 1 38 ? -3.939 3.352 20.922 1 97.81 38 PRO B CA 1
ATOM 1629 C C . PRO B 1 38 ? -2.877 3.354 19.828 1 97.81 38 PRO B C 1
ATOM 1631 O O . PRO B 1 38 ? -2.666 4.375 19.172 1 97.81 38 PRO B O 1
ATOM 1634 N N . GLN B 1 39 ? -2.244 2.236 19.562 1 98.5 39 GLN B N 1
ATOM 1635 C CA . GLN B 1 39 ? -1.176 2.162 18.562 1 98.5 39 GLN B CA 1
ATOM 1636 C C . GLN B 1 39 ? -1.719 2.354 17.156 1 98.5 39 GLN B C 1
ATOM 1638 O O . GLN B 1 39 ? -1.011 2.844 16.281 1 98.5 39 GLN B O 1
ATOM 1643 N N . LYS B 1 40 ? -2.973 2.006 16.969 1 98.69 40 LYS B N 1
ATOM 1644 C CA . LYS B 1 40 ? -3.562 2.135 15.641 1 98.69 40 LYS B CA 1
ATOM 1645 C C . LYS B 1 40 ? -3.602 3.596 15.195 1 98.69 40 LYS B C 1
ATOM 1647 O O . LYS B 1 40 ? -3.137 3.932 14.102 1 98.69 40 LYS B O 1
ATOM 1652 N N . PHE B 1 41 ? -4.102 4.402 16.109 1 98.5 41 PHE B N 1
ATOM 1653 C CA . PHE B 1 41 ? -4.16 5.809 15.734 1 98.5 41 PHE B CA 1
ATOM 1654 C C . PHE B 1 41 ? -2.766 6.426 15.719 1 98.5 41 PHE B C 1
ATOM 1656 O O . PHE B 1 41 ? -2.471 7.285 14.891 1 98.5 41 PHE B O 1
ATOM 1663 N N . ALA B 1 42 ? -1.908 6.012 16.594 1 98.75 42 ALA B N 1
ATOM 1664 C CA . ALA B 1 42 ? -0.544 6.531 16.625 1 98.75 42 ALA B CA 1
ATOM 1665 C C . ALA B 1 42 ? 0.161 6.293 15.289 1 98.75 42 ALA B C 1
ATOM 1667 O O . ALA B 1 42 ? 0.849 7.176 14.773 1 98.75 42 ALA B O 1
ATOM 1668 N N . SER B 1 43 ? -0.036 5.148 14.719 1 98.75 43 SER B N 1
ATOM 1669 C CA . SER B 1 43 ? 0.589 4.801 13.445 1 98.75 43 SER B CA 1
ATOM 1670 C C . SER B 1 43 ? 0.034 5.645 12.305 1 98.75 43 SER B C 1
ATOM 1672 O O . SER B 1 43 ? 0.794 6.18 11.5 1 98.75 43 SER B O 1
ATOM 1674 N N . VAL B 1 44 ? -1.284 5.789 12.281 1 98.69 44 VAL B N 1
ATOM 1675 C CA . VAL B 1 44 ? -1.908 6.539 11.195 1 98.69 44 VAL B CA 1
ATOM 1676 C C . VAL B 1 44 ? -1.559 8.023 11.32 1 98.69 44 VAL B C 1
ATOM 1678 O O . VAL B 1 44 ? -1.356 8.703 10.32 1 98.69 44 VAL B O 1
ATOM 1681 N N . HIS B 1 45 ? -1.454 8.477 12.539 1 98.56 45 HIS B N 1
ATOM 1682 C CA . HIS B 1 45 ? -1.086 9.867 12.781 1 98.56 45 HIS B CA 1
ATOM 1683 C C . HIS B 1 45 ? 0.337 10.148 12.312 1 98.56 45 HIS B C 1
ATOM 1685 O O . HIS B 1 45 ? 0.606 11.203 11.734 1 98.56 45 HIS B O 1
ATOM 1691 N N . LYS B 1 46 ? 1.188 9.258 12.609 1 98.31 46 LYS B N 1
ATOM 1692 C CA . LYS B 1 46 ? 2.594 9.422 12.25 1 98.31 46 LYS B CA 1
ATOM 1693 C C . LYS B 1 46 ? 2.77 9.484 10.734 1 98.31 46 LYS B C 1
ATOM 1695 O O . LYS B 1 46 ? 3.619 10.227 10.234 1 98.31 46 LYS B O 1
ATOM 1700 N N . VAL B 1 47 ? 1.943 8.773 9.984 1 98.81 47 VAL B N 1
ATOM 1701 C CA . VAL B 1 47 ? 2.156 8.617 8.547 1 98.81 47 VAL B CA 1
ATOM 1702 C C . VAL B 1 47 ? 1.283 9.617 7.785 1 98.81 47 VAL B C 1
ATOM 1704 O O . VAL B 1 47 ? 1.751 10.273 6.852 1 98.81 47 VAL B O 1
ATOM 1707 N N . PHE B 1 48 ? 0.047 9.789 8.227 1 98.69 48 PHE B N 1
ATOM 1708 C CA . PHE B 1 48 ? -0.908 10.547 7.426 1 98.69 48 PHE B CA 1
ATOM 1709 C C . PHE B 1 48 ? -1.23 11.883 8.086 1 98.69 48 PHE B C 1
ATOM 1711 O O . PHE B 1 48 ? -1.627 12.836 7.41 1 98.69 48 PHE B O 1
ATOM 1718 N N . GLY B 1 49 ? -1.126 11.938 9.391 1 98.19 49 GLY B N 1
ATOM 1719 C CA . GLY B 1 49 ? -1.58 13.117 10.117 1 98.19 49 GLY B CA 1
ATOM 1720 C C . GLY B 1 49 ? -3.059 13.078 10.445 1 98.19 49 GLY B C 1
ATOM 1721 O O . GLY B 1 49 ? -3.854 12.5 9.703 1 98.19 49 GLY B O 1
ATOM 1722 N N . ALA B 1 50 ? -3.396 13.672 11.547 1 97.56 50 ALA B N 1
ATOM 1723 C CA . ALA B 1 50 ? -4.766 13.633 12.055 1 97.56 50 ALA B CA 1
ATOM 1724 C C . ALA B 1 50 ? -5.73 14.312 11.086 1 97.56 50 ALA B C 1
ATOM 1726 O O . ALA B 1 50 ? -6.812 13.781 10.812 1 97.56 50 ALA B O 1
ATOM 1727 N N . SER B 1 51 ? -5.34 15.422 10.508 1 96.56 51 SER B N 1
ATOM 1728 C CA . SER B 1 51 ? -6.207 16.172 9.609 1 96.56 51 SER B CA 1
ATOM 1729 C C . SER B 1 51 ? -6.496 15.391 8.328 1 96.56 51 SER B C 1
ATOM 1731 O O . SER B 1 51 ? -7.645 15.297 7.898 1 96.56 51 SER B O 1
ATOM 1733 N N . ASN B 1 52 ? -5.5 14.852 7.801 1 97.94 52 ASN B N 1
ATOM 1734 C CA . ASN B 1 52 ? -5.672 14.094 6.57 1 97.94 52 ASN B CA 1
ATOM 1735 C C . ASN B 1 52 ? -6.48 12.82 6.801 1 97.94 52 ASN B C 1
ATOM 1737 O O . ASN B 1 52 ? -7.289 12.438 5.957 1 97.94 52 ASN B O 1
ATOM 1741 N N . VAL B 1 53 ? -6.262 12.164 7.965 1 98.38 53 VAL B N 1
ATOM 1742 C CA . VAL B 1 53 ? -7.023 10.969 8.297 1 98.38 53 VAL B CA 1
ATOM 1743 C C . VAL B 1 53 ? -8.508 11.305 8.398 1 98.38 53 VAL B C 1
ATOM 1745 O O . VAL B 1 53 ? -9.359 10.594 7.859 1 98.38 53 VAL B O 1
ATOM 1748 N N . SER B 1 54 ? -8.789 12.383 9.062 1 97.75 54 SER B N 1
ATOM 1749 C CA . SER B 1 54 ? -10.18 12.805 9.188 1 97.75 54 SER B CA 1
ATOM 1750 C C . SER B 1 54 ? -10.797 13.102 7.828 1 97.75 54 SER B C 1
ATOM 1752 O O . SER B 1 54 ? -11.914 12.672 7.543 1 97.75 54 SER B O 1
ATOM 1754 N N . LYS B 1 55 ? -10.062 13.82 7.02 1 98.06 55 LYS B N 1
ATOM 1755 C CA . LYS B 1 55 ? -10.523 14.148 5.676 1 98.06 55 LYS B CA 1
ATOM 1756 C C . LYS B 1 55 ? -10.781 12.883 4.859 1 98.06 55 LYS B C 1
ATOM 1758 O O . LYS B 1 55 ? -11.82 12.758 4.207 1 98.06 55 LYS B O 1
ATOM 1763 N N . MET B 1 56 ? -9.898 11.969 4.926 1 98.19 56 MET B N 1
ATOM 1764 C CA . MET B 1 56 ? -10.008 10.734 4.152 1 98.19 56 MET B CA 1
ATOM 1765 C C . MET B 1 56 ? -11.188 9.891 4.629 1 98.19 56 MET B C 1
ATOM 1767 O O . MET B 1 56 ? -11.883 9.281 3.82 1 98.19 56 MET B O 1
ATOM 1771 N N . LEU B 1 57 ? -11.43 9.867 5.922 1 98.25 57 LEU B N 1
ATOM 1772 C CA . LEU B 1 57 ? -12.57 9.125 6.457 1 98.25 57 LEU B CA 1
ATOM 1773 C C . LEU B 1 57 ? -13.883 9.781 6.051 1 98.25 57 LEU B C 1
ATOM 1775 O O . LEU B 1 57 ? -14.859 9.094 5.746 1 98.25 57 LEU B O 1
ATOM 1779 N N . MET B 1 58 ? -13.859 11.094 5.988 1 97.31 58 MET B N 1
ATOM 1780 C CA . MET B 1 58 ? -15.094 11.828 5.695 1 97.31 58 MET B CA 1
ATOM 1781 C C . MET B 1 58 ? -15.398 11.797 4.199 1 97.31 58 MET B C 1
ATOM 1783 O O . MET B 1 58 ? -16.531 12.062 3.791 1 97.31 58 MET B O 1
ATOM 1787 N N . GLU B 1 59 ? -14.406 11.484 3.391 1 96.56 59 GLU B N 1
ATOM 1788 C CA . GLU B 1 59 ? -14.578 11.445 1.941 1 96.56 59 GLU B CA 1
ATOM 1789 C C . GLU B 1 59 ? -15.273 10.156 1.505 1 96.56 59 GLU B C 1
ATOM 1791 O O . GLU B 1 59 ? -15.797 10.078 0.39 1 96.56 59 GLU B O 1
ATOM 1796 N N . VAL B 1 60 ? -15.336 9.164 2.338 1 98.19 60 VAL B N 1
ATOM 1797 C CA . VAL B 1 60 ? -15.93 7.879 1.962 1 98.19 60 VAL B CA 1
ATOM 1798 C C . VAL B 1 60 ? -17.297 7.727 2.619 1 98.19 60 VAL B C 1
ATOM 1800 O O . VAL B 1 60 ? -17.578 8.375 3.631 1 98.19 60 VAL B O 1
ATOM 1803 N N . PRO B 1 61 ? -18.203 6.938 1.969 1 97.69 61 PRO B N 1
ATOM 1804 C CA . PRO B 1 61 ? -19.516 6.688 2.592 1 97.69 61 PRO B CA 1
ATOM 1805 C C . PRO B 1 61 ? -19.391 6.098 3.994 1 97.69 61 PRO B C 1
ATOM 1807 O O . PRO B 1 61 ? -18.438 5.363 4.281 1 97.69 61 PRO B O 1
ATOM 1810 N N . GLU B 1 62 ? -20.359 6.473 4.848 1 96.62 62 GLU B N 1
ATOM 1811 C CA . GLU B 1 62 ? -20.344 6.082 6.254 1 96.62 62 GLU B CA 1
ATOM 1812 C C . GLU B 1 62 ? -20.188 4.57 6.402 1 96.62 62 GLU B C 1
ATOM 1814 O O . GLU B 1 62 ? -19.5 4.098 7.305 1 96.62 62 GLU B O 1
ATOM 1819 N N . ASN B 1 63 ? -20.797 3.814 5.52 1 98 63 ASN B N 1
ATOM 1820 C CA . ASN B 1 63 ? -20.797 2.359 5.641 1 98 63 ASN B CA 1
ATOM 1821 C C . ASN B 1 63 ? -19.453 1.765 5.215 1 98 63 ASN B C 1
ATOM 1823 O O . ASN B 1 63 ? -19.219 0.567 5.391 1 98 63 ASN B O 1
ATOM 1827 N N . GLN B 1 64 ? -18.547 2.611 4.707 1 98.56 64 GLN B N 1
ATOM 1828 C CA . GLN B 1 64 ? -17.234 2.137 4.266 1 98.56 64 GLN B CA 1
ATOM 1829 C C . GLN B 1 64 ? -16.125 2.744 5.109 1 98.56 64 GLN B C 1
ATOM 1831 O O . GLN B 1 64 ? -14.945 2.441 4.898 1 98.56 64 GLN B O 1
ATOM 1836 N N . ARG B 1 65 ? -16.453 3.521 6.09 1 98.31 65 ARG B N 1
ATOM 1837 C CA . ARG B 1 65 ? -15.453 4.266 6.848 1 98.31 65 ARG B CA 1
ATOM 1838 C C . ARG B 1 65 ? -14.633 3.334 7.73 1 98.31 65 ARG B C 1
ATOM 1840 O O . ARG B 1 65 ? -13.438 3.557 7.934 1 98.31 65 ARG B O 1
ATOM 1847 N N . ALA B 1 66 ? -15.305 2.299 8.227 1 98.12 66 ALA B N 1
ATOM 1848 C CA . ALA B 1 66 ? -14.57 1.332 9.047 1 98.12 66 ALA B CA 1
ATOM 1849 C C . ALA B 1 66 ? -13.5 0.625 8.227 1 98.12 66 ALA B C 1
ATOM 1851 O O . ALA B 1 66 ? -12.383 0.401 8.711 1 98.12 66 ALA B O 1
ATOM 1852 N N . ASP B 1 67 ? -13.852 0.282 6.988 1 98.56 67 ASP B N 1
ATOM 1853 C CA . ASP B 1 67 ? -12.883 -0.341 6.09 1 98.56 67 ASP B CA 1
ATOM 1854 C C . ASP B 1 67 ? -11.75 0.621 5.758 1 98.56 67 ASP B C 1
ATOM 1856 O O . ASP B 1 67 ? -10.578 0.219 5.707 1 98.56 67 ASP B O 1
ATOM 1860 N N . ALA B 1 68 ? -12.094 1.81 5.523 1 98.81 68 ALA B N 1
ATOM 1861 C CA . ALA B 1 68 ? -11.078 2.816 5.219 1 98.81 68 ALA B CA 1
ATOM 1862 C C . ALA B 1 68 ? -10.125 3.01 6.395 1 98.81 68 ALA B C 1
ATOM 1864 O O . ALA B 1 68 ? -8.906 3.088 6.207 1 98.81 68 ALA B O 1
ATOM 1865 N N . ALA B 1 69 ? -10.672 3.029 7.609 1 98.81 69 ALA B N 1
ATOM 1866 C CA . ALA B 1 69 ? -9.836 3.164 8.797 1 98.81 69 ALA B CA 1
ATOM 1867 C C . ALA B 1 69 ? -8.875 1.984 8.93 1 98.81 69 ALA B C 1
ATOM 1869 O O . ALA B 1 69 ? -7.691 2.17 9.219 1 98.81 69 ALA B O 1
ATOM 1870 N N . SER B 1 70 ? -9.391 0.859 8.68 1 98.75 70 SER B N 1
ATOM 1871 C CA . SER B 1 70 ? -8.578 -0.345 8.773 1 98.75 70 SER B CA 1
ATOM 1872 C C . SER B 1 70 ? -7.473 -0.35 7.723 1 98.75 70 SER B C 1
ATOM 1874 O O . SER B 1 70 ? -6.344 -0.768 7.996 1 98.75 70 SER B O 1
ATOM 1876 N N . SER B 1 71 ? -7.793 0.077 6.543 1 98.94 71 SER B N 1
ATOM 1877 C CA . SER B 1 71 ? -6.801 0.118 5.473 1 98.94 71 SER B CA 1
ATOM 1878 C C . SER B 1 71 ? -5.723 1.159 5.758 1 98.94 71 SER B C 1
ATOM 1880 O O . SER B 1 71 ? -4.543 0.934 5.473 1 98.94 71 SER B O 1
ATOM 1882 N N . LEU B 1 72 ? -6.137 2.262 6.332 1 98.88 72 LEU B N 1
ATOM 1883 C CA . LEU B 1 72 ? -5.168 3.287 6.707 1 98.88 72 LEU B CA 1
ATOM 1884 C C . LEU B 1 72 ? -4.199 2.762 7.762 1 98.88 72 LEU B C 1
ATOM 1886 O O . LEU B 1 72 ? -2.992 3.01 7.68 1 98.88 72 LEU B O 1
ATOM 1890 N N . VAL B 1 73 ? -4.762 2.039 8.719 1 98.94 73 VAL B N 1
ATOM 1891 C CA . VAL B 1 73 ? -3.928 1.466 9.773 1 98.94 73 VAL B CA 1
ATOM 1892 C C . V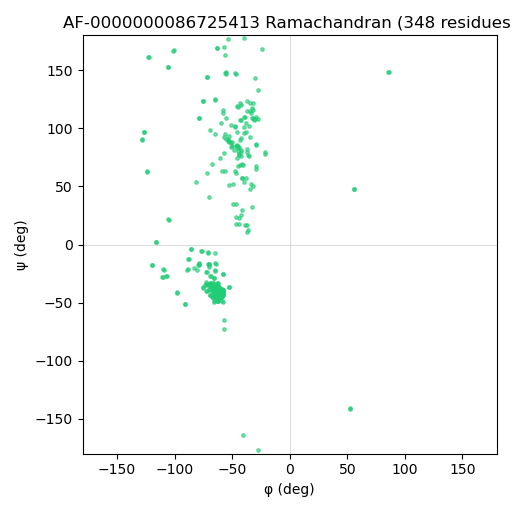AL B 1 73 ? -2.941 0.471 9.164 1 98.94 73 VAL B C 1
ATOM 1894 O O . VAL B 1 73 ? -1.752 0.488 9.492 1 98.94 73 VAL B O 1
ATOM 1897 N N . TYR B 1 74 ? -3.412 -0.375 8.273 1 98.94 74 TYR B N 1
ATOM 1898 C CA . TYR B 1 74 ? -2.562 -1.355 7.609 1 98.94 74 TYR B CA 1
ATOM 1899 C C . TYR B 1 74 ? -1.427 -0.672 6.859 1 98.94 74 TYR B C 1
ATOM 1901 O O . TYR B 1 74 ? -0.262 -1.049 7.004 1 98.94 74 TYR B O 1
ATOM 1909 N N . GLU B 1 75 ? -1.743 0.332 6.074 1 98.94 75 GLU B N 1
ATOM 1910 C CA . GLU B 1 75 ? -0.768 1.036 5.246 1 98.94 75 GLU B CA 1
ATOM 1911 C C . GLU B 1 75 ? 0.234 1.802 6.105 1 98.94 75 GLU B C 1
ATOM 1913 O O . GLU B 1 75 ? 1.425 1.846 5.789 1 98.94 75 GLU B O 1
ATOM 1918 N N . ALA B 1 76 ? -0.273 2.375 7.141 1 98.94 76 ALA B N 1
ATOM 1919 C CA . ALA B 1 76 ? 0.63 3.076 8.047 1 98.94 76 ALA B CA 1
ATOM 1920 C C . ALA B 1 76 ? 1.657 2.119 8.648 1 98.94 76 ALA B C 1
ATOM 1922 O O . ALA B 1 76 ? 2.85 2.432 8.703 1 98.94 76 ALA B O 1
ATOM 1923 N N . ASN B 1 77 ? 1.146 1.025 9.062 1 98.88 77 ASN B N 1
ATOM 1924 C CA . ASN B 1 77 ? 2.033 0.042 9.68 1 98.88 77 ASN B CA 1
ATOM 1925 C C . ASN B 1 77 ? 3.076 -0.466 8.688 1 98.88 77 ASN B C 1
ATOM 1927 O O . ASN B 1 77 ? 4.238 -0.671 9.047 1 98.88 77 ASN B O 1
ATOM 1931 N N . VAL B 1 78 ? 2.705 -0.68 7.477 1 98.88 78 VAL B N 1
ATOM 1932 C CA . VAL B 1 78 ? 3.641 -1.133 6.453 1 98.88 78 VAL B CA 1
ATOM 1933 C C . VAL B 1 78 ? 4.707 -0.065 6.219 1 98.88 78 VAL B C 1
ATOM 1935 O O . VAL B 1 78 ? 5.891 -0.382 6.082 1 98.88 78 VAL B O 1
ATOM 1938 N N . ARG B 1 79 ? 4.285 1.192 6.164 1 98.81 79 ARG B N 1
ATOM 1939 C CA . ARG B 1 79 ? 5.215 2.295 5.941 1 98.81 79 ARG B CA 1
ATOM 1940 C C . ARG B 1 79 ? 6.191 2.432 7.105 1 98.81 79 ARG B C 1
ATOM 1942 O O . ARG B 1 79 ? 7.375 2.699 6.898 1 98.81 79 ARG B O 1
ATOM 1949 N N . LEU B 1 80 ? 5.664 2.219 8.281 1 98.69 80 LEU B N 1
ATOM 1950 C CA . LEU B 1 80 ? 6.52 2.314 9.461 1 98.69 80 LEU B CA 1
ATOM 1951 C C . LEU B 1 80 ? 7.527 1.169 9.5 1 98.69 80 LEU B C 1
ATOM 1953 O O . LEU B 1 80 ? 8.648 1.341 9.977 1 98.69 80 LEU B O 1
ATOM 1957 N N . ARG B 1 81 ? 7.195 0.024 9.023 1 98.5 81 ARG B N 1
ATOM 1958 C CA . ARG B 1 81 ? 8.078 -1.135 8.977 1 98.5 81 ARG B CA 1
ATOM 1959 C C . ARG B 1 81 ? 9.117 -0.987 7.867 1 98.5 81 ARG B C 1
ATOM 1961 O O . ARG B 1 81 ? 10.266 -1.397 8.031 1 98.5 81 ARG B O 1
ATOM 1968 N N . ASP B 1 82 ? 8.719 -0.406 6.758 1 98.69 82 ASP B N 1
ATOM 1969 C CA . ASP B 1 82 ? 9.578 -0.149 5.605 1 98.69 82 ASP B CA 1
ATOM 1970 C C . ASP B 1 82 ? 9.484 1.311 5.168 1 98.69 82 ASP B C 1
ATOM 1972 O O . ASP B 1 82 ? 8.734 1.641 4.242 1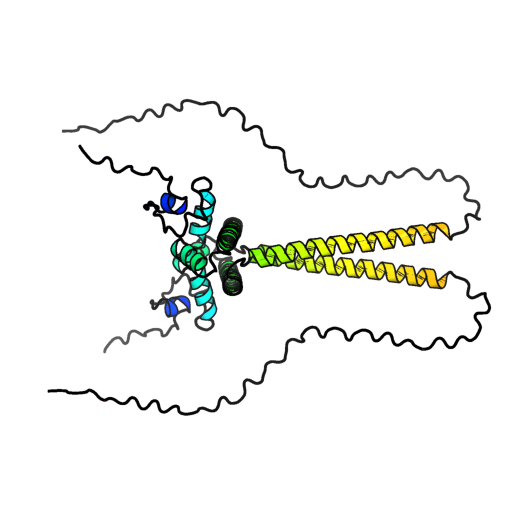 98.69 82 ASP B O 1
ATOM 1976 N N . PRO B 1 83 ? 10.281 2.129 5.684 1 98.62 83 PRO B N 1
ATOM 1977 C CA . PRO B 1 83 ? 10.164 3.57 5.445 1 98.62 83 PRO B CA 1
ATOM 1978 C C . PRO B 1 83 ? 10.531 3.961 4.016 1 98.62 83 PRO B C 1
ATOM 1980 O O . PRO B 1 83 ? 10.211 5.066 3.57 1 98.62 83 PRO B O 1
ATOM 1983 N N . VAL B 1 84 ? 11.195 3.117 3.303 1 98.88 84 VAL B N 1
ATOM 1984 C CA . VAL B 1 84 ? 11.664 3.467 1.964 1 98.88 84 VAL B CA 1
ATOM 1985 C C . VAL B 1 84 ? 10.602 3.076 0.933 1 98.88 84 VAL B C 1
ATOM 1987 O O . VAL B 1 84 ? 10.156 3.912 0.143 1 98.88 84 VAL B O 1
ATOM 1990 N N . TYR B 1 85 ? 10.109 1.846 0.942 1 98.81 85 TYR B N 1
ATOM 1991 C CA . TYR B 1 85 ? 9.289 1.367 -0.164 1 98.81 85 TYR B CA 1
ATOM 1992 C C . TYR B 1 85 ? 7.832 1.218 0.264 1 98.81 85 TYR B C 1
ATOM 1994 O O . TYR B 1 85 ? 6.93 1.201 -0.577 1 98.81 85 TYR B O 1
ATOM 2002 N N . GLY B 1 86 ? 7.527 1.078 1.548 1 98.69 86 GLY B N 1
ATOM 2003 C CA . GLY B 1 86 ? 6.16 0.965 2.025 1 98.69 86 GLY B CA 1
ATOM 2004 C C . GLY B 1 86 ? 5.371 -0.12 1.32 1 98.69 86 GLY B C 1
ATOM 2005 O O . GLY B 1 86 ? 5.883 -1.215 1.081 1 98.69 86 GLY B O 1
ATOM 2006 N N . CYS B 1 87 ? 4.152 0.163 1.073 1 98.88 87 CYS B N 1
ATOM 2007 C CA . CYS B 1 87 ? 3.264 -0.794 0.423 1 98.88 87 CYS B CA 1
ATOM 2008 C C . CYS B 1 87 ? 3.717 -1.077 -1.004 1 98.88 87 CYS B C 1
ATOM 2010 O O . CYS B 1 87 ? 3.453 -2.154 -1.541 1 98.88 87 CYS B O 1
ATOM 2012 N N . MET B 1 88 ? 4.363 -0.078 -1.604 1 98.88 88 MET B N 1
ATOM 2013 C CA . MET B 1 88 ? 4.875 -0.302 -2.955 1 98.88 88 MET B CA 1
ATOM 2014 C C . MET B 1 88 ? 5.828 -1.49 -2.986 1 98.88 88 MET B C 1
ATOM 2016 O O . MET B 1 88 ? 5.809 -2.281 -3.932 1 98.88 88 MET B O 1
ATOM 2020 N N . GLY B 1 89 ? 6.637 -1.578 -1.931 1 98.75 89 GLY B N 1
ATOM 2021 C CA . GLY B 1 89 ? 7.531 -2.721 -1.835 1 98.75 89 GLY B CA 1
ATOM 2022 C C . GLY B 1 89 ? 6.797 -4.047 -1.744 1 98.75 89 GLY B C 1
ATOM 2023 O O . GLY B 1 89 ? 7.168 -5.012 -2.414 1 98.75 89 GLY B O 1
ATOM 2024 N N . ALA B 1 90 ? 5.785 -4.094 -0.981 1 98.69 90 ALA B N 1
ATOM 2025 C CA . ALA B 1 90 ? 4.977 -5.297 -0.817 1 98.69 90 ALA B CA 1
ATOM 2026 C C . ALA B 1 90 ? 4.289 -5.68 -2.125 1 98.69 90 ALA B C 1
ATOM 2028 O O . ALA B 1 90 ? 4.273 -6.852 -2.508 1 98.69 90 ALA B O 1
ATOM 2029 N N . ILE B 1 91 ? 3.768 -4.727 -2.748 1 98.88 91 ILE B N 1
ATOM 2030 C CA . ILE B 1 91 ? 3.061 -4.941 -4.004 1 98.88 91 ILE B CA 1
ATOM 2031 C C . ILE B 1 91 ? 4.035 -5.445 -5.066 1 98.88 91 ILE B C 1
ATOM 2033 O O . ILE B 1 91 ? 3.742 -6.41 -5.777 1 98.88 91 ILE B O 1
ATOM 2037 N N . SER B 1 92 ? 5.176 -4.785 -5.121 1 98.81 92 SER B N 1
ATOM 2038 C CA . SER B 1 92 ? 6.188 -5.203 -6.086 1 98.81 92 SER B CA 1
ATOM 2039 C C . SER B 1 92 ? 6.609 -6.648 -5.852 1 98.81 92 SER B C 1
ATOM 2041 O O . SER B 1 92 ? 6.781 -7.414 -6.805 1 98.81 92 SER B O 1
ATOM 2043 N N . ALA B 1 93 ? 6.824 -7.008 -4.66 1 98.69 93 ALA B N 1
ATOM 2044 C CA . ALA B 1 93 ? 7.227 -8.375 -4.328 1 98.69 93 ALA B CA 1
ATOM 2045 C C . ALA B 1 93 ? 6.141 -9.375 -4.711 1 98.69 93 ALA B C 1
ATOM 2047 O O . ALA B 1 93 ? 6.434 -10.445 -5.254 1 98.69 93 ALA B O 1
ATOM 2048 N N . LEU B 1 94 ? 4.918 -9.023 -4.441 1 98.81 94 LEU B N 1
ATOM 2049 C CA . LEU B 1 94 ? 3.795 -9.891 -4.77 1 98.81 94 LEU B CA 1
ATOM 2050 C C . LEU B 1 94 ? 3.635 -10.023 -6.281 1 98.81 94 LEU B C 1
ATOM 2052 O O . LEU B 1 94 ? 3.342 -11.109 -6.785 1 98.81 94 LEU B O 1
ATOM 2056 N N . GLN B 1 95 ? 3.814 -8.953 -6.953 1 98.75 95 GLN B N 1
ATOM 2057 C CA . GLN B 1 95 ? 3.75 -8.992 -8.414 1 98.75 95 GLN B CA 1
ATOM 2058 C C . GLN B 1 95 ? 4.832 -9.898 -8.992 1 98.75 95 GLN B C 1
ATOM 2060 O O . GLN B 1 95 ? 4.582 -10.656 -9.93 1 98.75 95 GLN B O 1
ATOM 2065 N N . GLN B 1 96 ? 5.992 -9.812 -8.453 1 98.81 96 GLN B N 1
ATOM 2066 C CA . GLN B 1 96 ? 7.074 -10.688 -8.891 1 98.81 96 GLN B CA 1
ATOM 2067 C C . GLN B 1 96 ? 6.734 -12.156 -8.617 1 98.81 96 GLN B C 1
ATOM 2069 O O . GLN B 1 96 ? 7.023 -13.023 -9.445 1 98.81 96 GLN B O 1
ATOM 2074 N N . GLN B 1 97 ? 6.141 -12.367 -7.488 1 98.62 97 GLN B N 1
ATOM 2075 C CA . GLN B 1 97 ? 5.727 -13.719 -7.141 1 98.62 97 GLN B CA 1
ATOM 2076 C C . GLN B 1 97 ? 4.684 -14.242 -8.125 1 98.62 97 GLN B C 1
ATOM 2078 O O . GLN B 1 97 ? 4.758 -15.398 -8.555 1 98.62 97 GLN B O 1
ATOM 2083 N N . VAL B 1 98 ? 3.756 -13.453 -8.445 1 98.81 98 VAL B N 1
ATOM 2084 C CA . VAL B 1 98 ? 2.719 -13.828 -9.398 1 98.81 98 VAL B CA 1
ATOM 2085 C C . VAL B 1 98 ? 3.357 -14.211 -10.734 1 98.81 98 VAL B C 1
ATOM 2087 O O . VAL B 1 98 ? 3 -15.227 -11.336 1 98.81 98 VAL B O 1
ATOM 2090 N N . GLN B 1 99 ? 4.301 -13.414 -11.102 1 98.75 99 GLN B N 1
ATOM 2091 C CA . GLN B 1 99 ? 4.98 -13.68 -12.367 1 98.75 99 GLN B CA 1
ATOM 2092 C C . GLN B 1 99 ? 5.738 -15 -12.312 1 98.75 99 GLN B C 1
ATOM 2094 O O . GLN B 1 99 ? 5.719 -15.773 -13.281 1 98.75 99 GLN B O 1
ATOM 2099 N N . SER B 1 100 ? 6.379 -15.25 -11.266 1 98.62 100 SER B N 1
ATOM 2100 C CA . SER B 1 100 ? 7.137 -16.484 -11.086 1 98.62 100 SER B CA 1
ATOM 2101 C C . SER B 1 100 ? 6.219 -17.703 -11.094 1 98.62 100 SER B C 1
ATOM 2103 O O . SER B 1 100 ? 6.539 -18.719 -11.703 1 98.62 100 SER B O 1
ATOM 2105 N N . LEU B 1 101 ? 5.113 -17.562 -10.398 1 98.56 101 LEU B N 1
ATOM 2106 C CA . LEU B 1 101 ? 4.156 -18.656 -10.328 1 98.56 101 LEU B CA 1
ATOM 2107 C C . LEU B 1 101 ? 3.531 -18.922 -11.695 1 98.56 101 LEU B C 1
ATOM 2109 O O . LEU B 1 101 ? 3.33 -20.078 -12.078 1 98.56 101 LEU B O 1
ATOM 2113 N N . GLN B 1 102 ? 3.338 -17.891 -12.406 1 98.12 102 GLN B N 1
ATOM 2114 C CA . GLN B 1 102 ? 2.816 -18.047 -13.758 1 98.12 102 GLN B CA 1
ATOM 2115 C C . GLN B 1 102 ? 3.822 -18.766 -14.648 1 98.12 102 GLN B C 1
ATOM 2117 O O . GLN B 1 102 ? 3.445 -19.625 -15.461 1 98.12 102 GLN B O 1
ATOM 2122 N N . ALA B 1 103 ? 5.047 -18.438 -14.531 1 98.19 103 ALA B N 1
ATOM 2123 C CA . ALA B 1 103 ? 6.094 -19.109 -15.297 1 98.19 103 ALA B CA 1
ATOM 2124 C C . ALA B 1 103 ? 6.164 -20.594 -14.938 1 98.19 103 ALA B C 1
ATOM 2126 O O . ALA B 1 103 ? 6.355 -21.438 -15.812 1 98.19 103 ALA B O 1
ATOM 2127 N N . GLU B 1 104 ? 6.047 -20.828 -13.695 1 97.31 104 GLU B N 1
ATOM 2128 C CA . GLU B 1 104 ? 6.066 -22.203 -13.227 1 97.31 104 GLU B CA 1
ATOM 2129 C C . GLU B 1 104 ? 4.883 -23 -13.781 1 97.31 104 GLU B C 1
ATOM 2131 O O . GLU B 1 104 ? 5.039 -24.141 -14.211 1 97.31 104 GLU B O 1
ATOM 2136 N N . ILE B 1 105 ? 3.68 -22.406 -13.766 1 96.88 105 ILE B N 1
ATOM 2137 C CA . ILE B 1 105 ? 2.492 -23.047 -14.32 1 96.88 105 ILE B CA 1
ATOM 2138 C C . ILE B 1 105 ? 2.729 -23.375 -15.797 1 96.88 105 ILE B C 1
ATOM 2140 O O . ILE B 1 105 ? 2.416 -24.484 -16.25 1 96.88 105 ILE B O 1
ATOM 2144 N N . ASN B 1 106 ? 3.305 -22.484 -16.469 1 96.12 106 ASN B N 1
ATOM 2145 C CA . ASN B 1 106 ? 3.572 -22.688 -17.891 1 96.12 106 ASN B CA 1
ATOM 2146 C C . ASN B 1 106 ? 4.582 -23.812 -18.109 1 96.12 106 ASN B C 1
ATOM 2148 O O . ASN B 1 106 ? 4.445 -24.609 -19.047 1 96.12 106 ASN B O 1
ATOM 2152 N N . ALA B 1 107 ? 5.555 -23.859 -17.297 1 95.12 107 ALA B N 1
ATOM 2153 C CA . ALA B 1 107 ? 6.566 -24.906 -17.391 1 95.12 107 ALA B CA 1
ATOM 2154 C C . ALA B 1 107 ? 5.957 -26.281 -17.125 1 95.12 107 ALA B C 1
ATOM 2156 O O . ALA B 1 107 ? 6.258 -27.25 -17.828 1 95.12 107 ALA B O 1
ATOM 2157 N N . VAL B 1 108 ? 5.102 -26.344 -16.141 1 93.88 108 VAL B N 1
ATOM 2158 C CA . VAL B 1 108 ? 4.484 -27.625 -15.789 1 93.88 108 VAL B CA 1
ATOM 2159 C C . VAL B 1 108 ? 3.504 -28.047 -16.875 1 93.88 108 VAL B C 1
ATOM 2161 O O . VAL B 1 108 ? 3.426 -29.219 -17.234 1 93.88 108 VAL B O 1
ATOM 2164 N N . ARG B 1 109 ? 2.812 -27.141 -17.406 1 92.62 109 ARG B N 1
ATOM 2165 C CA . ARG B 1 109 ? 1.879 -27.438 -18.484 1 92.62 109 ARG B CA 1
ATOM 2166 C C . ARG B 1 109 ? 2.617 -27.938 -19.719 1 92.62 109 ARG B C 1
ATOM 2168 O O . ARG B 1 109 ? 2.127 -28.812 -20.438 1 92.62 109 ARG B O 1
ATOM 2175 N N . ALA B 1 110 ? 3.752 -27.406 -19.953 1 91.81 110 ALA B N 1
ATOM 2176 C CA . ALA B 1 110 ? 4.574 -27.859 -21.078 1 91.81 110 ALA B CA 1
ATOM 2177 C C . ALA B 1 110 ? 5.023 -29.297 -20.859 1 91.81 110 ALA B C 1
ATOM 2179 O O . ALA B 1 110 ? 5.094 -30.078 -21.812 1 91.81 110 ALA B O 1
ATOM 2180 N N . GLU B 1 111 ? 5.324 -29.625 -19.688 1 88.19 111 GLU B N 1
ATOM 2181 C CA . GLU B 1 111 ? 5.719 -30.984 -19.359 1 88.19 111 GLU B CA 1
ATOM 2182 C C . GLU B 1 111 ? 4.582 -31.969 -19.609 1 88.19 111 GLU B C 1
ATOM 2184 O O . GLU B 1 111 ? 4.812 -33.062 -20.109 1 88.19 111 GLU B O 1
ATOM 2189 N N . ILE B 1 112 ? 3.42 -31.594 -19.234 1 86.56 112 ILE B N 1
ATOM 2190 C CA . ILE B 1 112 ? 2.244 -32.438 -19.453 1 86.56 112 ILE B CA 1
ATOM 2191 C C . ILE B 1 112 ? 2.053 -32.656 -20.953 1 86.56 112 ILE B C 1
ATOM 2193 O O . ILE B 1 112 ? 1.739 -33.781 -21.375 1 86.56 112 ILE B O 1
ATOM 2197 N N . LEU B 1 113 ? 2.27 -31.641 -21.719 1 86.44 113 LEU B N 1
ATOM 2198 C CA . LEU B 1 113 ? 2.121 -31.75 -23.172 1 86.44 113 LEU B CA 1
ATOM 2199 C C . LEU B 1 113 ? 3.148 -32.719 -23.766 1 86.44 113 LEU B C 1
ATOM 2201 O O . LEU B 1 113 ? 2.836 -33.469 -24.672 1 86.44 113 LEU B O 1
ATOM 2205 N N . LYS B 1 114 ? 4.344 -32.625 -23.219 1 84.19 114 LYS B N 1
ATOM 2206 C CA . LYS B 1 114 ? 5.383 -33.562 -23.656 1 84.19 114 LYS B CA 1
ATOM 2207 C C . LYS B 1 114 ? 4.992 -35 -23.359 1 84.19 114 LYS B C 1
ATOM 2209 O O . LYS B 1 114 ? 5.203 -35.906 -24.172 1 84.19 114 LYS B O 1
ATOM 2214 N N . HIS B 1 115 ? 4.383 -35.281 -22.266 1 80 115 HIS B N 1
ATOM 2215 C CA . HIS B 1 115 ? 3.957 -36.625 -21.859 1 80 115 HIS B CA 1
ATOM 2216 C C . HIS B 1 115 ? 2.812 -37.125 -22.734 1 80 115 HIS B C 1
ATOM 2218 O O . HIS B 1 115 ? 2.785 -38.281 -23.125 1 80 115 HIS B O 1
ATOM 2224 N N . LYS B 1 116 ? 1.871 -36.219 -22.969 1 80.25 116 LYS B N 1
ATOM 2225 C CA . LYS B 1 116 ? 0.73 -36.594 -23.797 1 80.25 116 LYS B CA 1
ATOM 2226 C C . LYS B 1 116 ? 1.177 -36.938 -25.219 1 80.25 116 LYS B C 1
ATOM 2228 O O . LYS B 1 116 ? 0.657 -37.875 -25.812 1 80.25 116 LYS B O 1
ATOM 2233 N N . CYS B 1 117 ? 2.211 -36.25 -25.688 1 80.69 117 CYS B N 1
ATOM 2234 C CA . CYS B 1 117 ? 2.734 -36.5 -27.016 1 80.69 117 CYS B CA 1
ATOM 2235 C C . CYS B 1 117 ? 3.49 -37.844 -27.062 1 80.69 117 CYS B C 1
ATOM 2237 O O . CYS B 1 117 ? 3.391 -38.562 -28.047 1 80.69 117 CYS B O 1
ATOM 2239 N N . ARG B 1 118 ? 4.121 -38.188 -26 1 76.38 118 ARG B N 1
ATOM 2240 C CA . ARG B 1 118 ? 4.844 -39.469 -25.922 1 76.38 118 ARG B CA 1
ATOM 2241 C C . ARG B 1 118 ? 3.879 -40.625 -25.844 1 76.38 118 ARG B C 1
ATOM 2243 O O . ARG B 1 118 ? 4.098 -41.656 -26.5 1 76.38 118 ARG B O 1
ATOM 2250 N N . GLU B 1 119 ? 2.828 -40.5 -25.125 1 72.94 119 GLU B N 1
ATOM 2251 C CA . GLU B 1 119 ? 1.815 -41.531 -25 1 72.94 119 GLU B CA 1
ATOM 2252 C C . GLU B 1 119 ? 1.084 -41.75 -26.312 1 72.94 119 GLU B C 1
ATOM 2254 O O . GLU B 1 119 ? 0.764 -42.906 -26.672 1 72.94 119 GLU B O 1
ATOM 2259 N N . ALA B 1 120 ? 0.899 -40.844 -27.062 1 74 120 ALA B N 1
ATOM 2260 C CA . ALA B 1 120 ? 0.223 -40.938 -28.344 1 74 120 ALA B CA 1
ATOM 2261 C C . ALA B 1 120 ? 1.096 -41.656 -29.375 1 74 120 ALA B C 1
ATOM 2263 O O . ALA B 1 120 ? 0.584 -42.344 -30.25 1 74 120 ALA B O 1
ATOM 2264 N N . ASN B 1 121 ? 2.371 -41.656 -29.188 1 71.81 121 ASN B N 1
ATOM 2265 C CA . ASN B 1 121 ? 3.299 -42.312 -30.109 1 71.81 121 ASN B CA 1
ATOM 2266 C C . ASN B 1 121 ? 3.525 -43.781 -29.734 1 71.81 121 ASN B C 1
ATOM 2268 O O . ASN B 1 121 ? 3.922 -44.594 -30.578 1 71.81 121 ASN B O 1
ATOM 2272 N N . LEU B 1 122 ? 3.342 -44.469 -28.562 1 63.62 122 LEU B N 1
ATOM 2273 C CA . LEU B 1 122 ? 3.486 -45.844 -28.156 1 63.62 122 LEU B CA 1
ATOM 2274 C C . LEU B 1 122 ? 2.248 -46.656 -28.516 1 63.62 122 LEU B C 1
ATOM 2276 O O . LEU B 1 122 ? 2.277 -47.875 -28.5 1 63.62 122 LEU B O 1
ATOM 2280 N N . ILE B 1 123 ? 1.103 -46.312 -28.766 1 57.53 123 ILE B N 1
ATOM 2281 C CA . ILE B 1 123 ? -0.04 -47.094 -29.266 1 57.53 123 ILE B CA 1
ATOM 2282 C C . ILE B 1 123 ? 0.21 -47.5 -30.703 1 57.53 123 ILE B C 1
ATOM 2284 O O . ILE B 1 123 ? 0.388 -46.625 -31.578 1 57.53 123 ILE B O 1
ATOM 2288 N N . PRO B 1 124 ? 0.695 -48.781 -31.016 1 55.47 124 PRO B N 1
ATOM 2289 C CA . PRO B 1 124 ? 0.865 -49.344 -32.375 1 55.47 124 PRO B CA 1
ATOM 2290 C C . PRO B 1 124 ? -0.287 -48.969 -33.312 1 55.47 124 PRO B C 1
ATOM 2292 O O . PRO B 1 124 ? -1.442 -48.906 -32.875 1 55.47 124 PRO B O 1
ATOM 2295 N N . SER B 1 125 ? -0.115 -48.094 -34.344 1 50.19 125 SER B N 1
ATOM 2296 C CA . SER B 1 125 ? -1.017 -48.031 -35.5 1 50.19 125 SER B CA 1
ATOM 2297 C C . SER B 1 125 ? -1.506 -49.406 -35.906 1 50.19 125 SER B C 1
ATOM 2299 O O . SER B 1 125 ? -1.091 -49.938 -36.938 1 50.19 125 SER B O 1
ATOM 2301 N N . SER B 1 126 ? -1.517 -50.438 -35.344 1 43.97 126 SER B N 1
ATOM 2302 C CA . SER B 1 126 ? -2.059 -51.594 -36.062 1 43.97 126 SER B CA 1
ATOM 2303 C C . SER B 1 126 ? -3.49 -51.344 -36.531 1 43.97 126 SER B C 1
ATOM 2305 O O . SER B 1 126 ? -4.035 -52.094 -37.312 1 43.97 126 SER B O 1
ATOM 2307 N N . SER B 1 127 ? -4.621 -51.312 -35.719 1 44.09 127 SER B N 1
ATOM 2308 C CA . SER B 1 127 ? -5.918 -51.625 -36.312 1 44.09 127 SER B CA 1
ATOM 2309 C C . SER B 1 127 ? -6.238 -50.719 -37.469 1 44.09 127 SER B C 1
ATOM 2311 O O . SER B 1 127 ? -5.641 -49.656 -37.625 1 44.09 127 SER B O 1
ATOM 2313 N N . HIS B 1 128 ? -7.57 -51.094 -38.438 1 39.44 128 HIS B N 1
ATOM 2314 C CA . HIS B 1 128 ? -8.508 -50.719 -39.469 1 39.44 128 HIS B CA 1
ATOM 2315 C C . HIS B 1 128 ? -9.023 -49.312 -39.281 1 39.44 128 HIS B C 1
ATOM 2317 O O . HIS B 1 128 ? -10.148 -49.094 -38.844 1 39.44 128 HIS B O 1
ATOM 2323 N N . LEU B 1 129 ? -8.609 -48.438 -38.656 1 37.31 129 LEU B N 1
ATOM 2324 C CA . LEU B 1 129 ? -9.375 -47.188 -38.781 1 37.31 129 LEU B CA 1
ATOM 2325 C C . LEU B 1 129 ? -9.688 -46.906 -40.25 1 37.31 129 LEU B C 1
ATOM 2327 O O . LEU B 1 129 ? -8.773 -46.688 -41.031 1 37.31 129 LEU B O 1
ATOM 2331 N N . ALA B 1 130 ? -10.805 -47.5 -40.844 1 35.56 130 ALA B N 1
ATOM 2332 C CA . ALA B 1 130 ? -11.727 -46.938 -41.812 1 35.56 130 ALA B CA 1
ATOM 2333 C C . ALA B 1 130 ? -11.734 -45.406 -41.719 1 35.56 130 ALA B C 1
ATOM 2335 O O . ALA B 1 130 ? -11.328 -44.812 -40.719 1 35.56 130 ALA B O 1
ATOM 2336 N N . LEU B 1 131 ? -12.445 -44.688 -42.875 1 34.88 131 LEU B N 1
ATOM 2337 C CA . LEU B 1 131 ? -12.641 -43.406 -43.594 1 34.88 131 LEU B CA 1
ATOM 2338 C C . LEU B 1 131 ? -13.305 -42.375 -42.688 1 34.88 131 LEU B C 1
ATOM 2340 O O . LEU B 1 131 ? -14.188 -41.656 -43.125 1 34.88 131 LEU B O 1
ATOM 2344 N N . LEU B 1 132 ? -13.773 -42.594 -41.531 1 34.06 132 LEU B N 1
ATOM 2345 C CA . LEU B 1 132 ? -14.602 -41.438 -41.156 1 34.06 132 LEU B CA 1
ATOM 2346 C C . LEU B 1 132 ? -13.812 -40.156 -41.25 1 34.06 132 LEU B C 1
ATOM 2348 O O . LEU B 1 132 ? -12.656 -40.094 -40.844 1 34.06 132 LEU B O 1
ATOM 2352 N N . SER B 1 133 ? -14.188 -39.312 -42.344 1 33.81 133 SER B N 1
ATOM 2353 C CA . SER B 1 133 ? -14.023 -37.906 -42.719 1 33.81 133 SER B CA 1
ATOM 2354 C C . SER B 1 133 ? -14.055 -37 -41.5 1 33.81 133 SER B C 1
ATOM 2356 O O . SER B 1 133 ? -15.117 -36.781 -40.906 1 33.81 133 SER B O 1
ATOM 2358 N N . SER B 1 134 ? -13.391 -37.281 -40.562 1 33.19 134 SER B N 1
ATOM 2359 C CA . SER B 1 134 ? -13.352 -36.406 -39.375 1 33.19 134 SER B CA 1
ATOM 2360 C C . SER B 1 134 ? -13.195 -34.938 -39.781 1 33.19 134 SER B C 1
ATOM 2362 O O . SER B 1 134 ? -12.195 -34.562 -40.375 1 33.19 134 SER B O 1
ATOM 2364 N N . GLY B 1 135 ? -14.312 -34.281 -40.125 1 30.62 135 GLY B N 1
ATOM 2365 C CA . GLY B 1 135 ? -14.484 -32.844 -40.281 1 30.62 135 GLY B CA 1
ATOM 2366 C C . GLY B 1 135 ? -13.633 -32.031 -39.344 1 30.62 135 GLY B C 1
ATOM 2367 O O . GLY B 1 135 ? -13.305 -32.5 -38.25 1 30.62 135 GLY B O 1
ATOM 2368 N N . ALA B 1 136 ? -12.727 -31.219 -39.812 1 34.12 136 ALA B N 1
ATOM 2369 C CA . ALA B 1 136 ? -11.883 -30.141 -39.281 1 34.12 136 ALA B CA 1
ATOM 2370 C C . ALA B 1 136 ? -12.633 -29.297 -38.25 1 34.12 136 ALA B C 1
ATOM 2372 O O . ALA B 1 136 ? -13.547 -28.547 -38.625 1 34.12 136 ALA B O 1
ATOM 2373 N N . VAL B 1 137 ? -13.156 -29.859 -37.188 1 33.31 137 VAL B N 1
ATOM 2374 C CA . VAL B 1 137 ? -13.734 -28.922 -36.25 1 33.31 137 VAL B CA 1
ATOM 2375 C C . VAL B 1 137 ? -12.711 -27.844 -35.875 1 33.31 137 VAL B C 1
ATOM 2377 O O . VAL B 1 137 ? -11.641 -28.156 -35.344 1 33.31 137 VAL B O 1
ATOM 2380 N N . SER B 1 138 ? -12.672 -26.781 -36.625 1 28.28 138 SER B N 1
ATOM 2381 C CA . SER B 1 138 ? -11.961 -25.516 -36.406 1 28.28 138 SER B CA 1
ATOM 2382 C C . SER B 1 138 ? -12.164 -25.016 -35 1 28.28 138 SER B C 1
ATOM 2384 O O . SER B 1 138 ? -13.266 -24.625 -34.625 1 28.28 138 SER B O 1
ATOM 2386 N N . ILE B 1 139 ? -11.742 -25.766 -34.094 1 30.45 139 ILE B N 1
ATOM 2387 C CA . ILE B 1 139 ? -11.883 -25.109 -32.781 1 30.45 139 ILE B CA 1
ATOM 2388 C C . ILE B 1 139 ? -11.375 -23.672 -32.875 1 30.45 139 ILE B C 1
ATOM 2390 O O . ILE B 1 139 ? -10.203 -23.453 -33.188 1 30.45 139 ILE B O 1
ATOM 2394 N N . ALA B 1 140 ? -12.227 -22.844 -33.281 1 30.69 140 ALA B N 1
ATOM 2395 C CA . ALA B 1 140 ? -11.977 -21.391 -33.25 1 30.69 140 ALA B CA 1
ATOM 2396 C C . ALA B 1 140 ? -11.352 -20.969 -31.922 1 30.69 140 ALA B C 1
ATOM 2398 O O . ALA B 1 140 ? -11.93 -21.188 -30.859 1 30.69 140 ALA B O 1
ATOM 2399 N N . ALA B 1 141 ? -10.055 -21.219 -31.781 1 33.78 141 ALA B N 1
ATOM 2400 C CA . ALA B 1 141 ? -9.375 -20.594 -30.656 1 33.78 141 ALA B CA 1
ATOM 2401 C C . ALA B 1 141 ? -9.938 -19.203 -30.375 1 33.78 141 ALA B C 1
ATOM 2403 O O . ALA B 1 141 ? -10.156 -18.422 -31.312 1 33.78 141 ALA B O 1
ATOM 2404 N N . PRO B 1 142 ? -10.773 -19.156 -29.328 1 34.16 142 PRO B N 1
ATOM 2405 C CA . PRO B 1 142 ? -11.211 -17.766 -29.172 1 34.16 142 PRO B CA 1
ATOM 2406 C C . PRO B 1 142 ? -10.07 -16.766 -29.359 1 34.16 142 PRO B C 1
ATOM 2408 O O . PRO B 1 142 ? -8.898 -17.109 -29.172 1 34.16 142 PRO B O 1
ATOM 2411 N N . PRO B 1 143 ? -10.172 -15.891 -30.312 1 32.88 143 PRO B N 1
ATOM 2412 C CA . PRO B 1 143 ? -9.109 -14.906 -30.531 1 32.88 143 PRO B CA 1
ATOM 2413 C C . PRO B 1 143 ? -8.453 -14.461 -29.234 1 32.88 143 PRO B C 1
ATOM 2415 O O . PRO B 1 143 ? -9.078 -14.5 -28.172 1 32.88 143 PRO B O 1
ATOM 2418 N N . PRO B 1 144 ? -7.16 -14.789 -29.078 1 31.23 144 PRO B N 1
ATOM 2419 C CA . PRO B 1 144 ? -6.508 -14.227 -27.891 1 31.23 144 PRO B CA 1
ATOM 2420 C C . PRO B 1 144 ? -7.094 -12.883 -27.484 1 31.23 144 PRO B C 1
ATOM 2422 O O . PRO B 1 144 ? -7.562 -12.125 -28.328 1 31.23 144 PRO B O 1
ATOM 2425 N N . MET B 1 145 ? -7.824 -12.938 -26.391 1 29.53 145 MET B N 1
ATOM 2426 C CA . MET B 1 145 ? -8.266 -11.609 -25.984 1 29.53 145 MET B CA 1
ATOM 2427 C C . MET B 1 145 ? -7.156 -10.578 -26.188 1 29.53 145 MET B C 1
ATOM 2429 O O . MET B 1 145 ? -6.008 -10.812 -25.812 1 29.53 145 MET B O 1
ATOM 2433 N N . PRO B 1 146 ? -7.188 -9.875 -27.312 1 30.38 146 PRO B N 1
ATOM 2434 C CA . PRO B 1 146 ? -6.125 -8.875 -27.484 1 30.38 146 PRO B CA 1
ATOM 2435 C C . PRO B 1 146 ? -5.723 -8.219 -26.172 1 30.38 146 PRO B C 1
ATOM 2437 O O . PRO B 1 146 ? -6.578 -7.93 -25.328 1 30.38 146 PRO B O 1
ATOM 2440 N N . LEU B 1 147 ? -4.684 -8.797 -25.5 1 29.62 147 LEU B N 1
ATOM 2441 C CA . LEU B 1 147 ? -4.195 -7.906 -24.453 1 29.62 147 LEU B CA 1
ATOM 2442 C C . LEU B 1 147 ? -4.367 -6.449 -24.859 1 29.62 147 LEU B C 1
ATOM 2444 O O . LEU B 1 147 ? -4.184 -6.102 -26.031 1 29.62 147 LEU B O 1
ATOM 2448 N N . PRO B 1 148 ? -5.191 -5.727 -24.141 1 27.06 148 PRO B N 1
ATOM 2449 C CA . PRO B 1 148 ? -5.324 -4.34 -24.594 1 27.06 148 PRO B CA 1
ATOM 2450 C C . PRO B 1 148 ? -4.008 -3.752 -25.094 1 27.06 148 PRO B C 1
ATOM 2452 O O . PRO B 1 148 ? -2.971 -3.908 -24.438 1 27.06 148 PRO B O 1
ATOM 2455 N N . GLN B 1 149 ? -3.688 -4.137 -26.391 1 28.22 149 GLN B N 1
ATOM 2456 C CA . GLN B 1 149 ? -2.523 -3.426 -26.906 1 28.22 149 GLN B CA 1
ATOM 2457 C C . GLN B 1 149 ? -2.471 -1.997 -26.375 1 28.22 149 GLN B C 1
ATOM 2459 O O . GLN B 1 149 ? -3.508 -1.365 -26.172 1 28.22 149 GLN B O 1
ATOM 2464 N N . PRO B 1 150 ? -1.349 -1.659 -25.688 1 26.66 150 PRO B N 1
ATOM 2465 C CA . PRO B 1 150 ? -1.268 -0.248 -25.297 1 26.66 150 PRO B CA 1
ATOM 2466 C C . PRO B 1 150 ? -1.676 0.696 -26.422 1 26.66 150 PRO B C 1
ATOM 2468 O O . PRO B 1 150 ? -1.255 0.514 -27.562 1 26.66 150 PRO B O 1
ATOM 2471 N N . THR B 1 151 ? -2.986 0.931 -26.562 1 24.39 151 THR B N 1
ATOM 2472 C CA . THR B 1 151 ? -3.492 1.893 -27.531 1 24.39 151 THR B CA 1
ATOM 2473 C C . THR B 1 151 ? -2.463 2.986 -27.797 1 24.39 151 THR B C 1
ATOM 2475 O O . THR B 1 151 ? -1.845 3.506 -26.875 1 24.39 151 THR B O 1
ATOM 2478 N N . THR B 1 152 ? -1.88 2.924 -28.984 1 25.3 152 THR B N 1
ATOM 2479 C CA . THR B 1 152 ? -1.132 4 -29.625 1 25.3 152 THR B CA 1
ATOM 2480 C C . THR B 1 152 ? -1.63 5.363 -29.141 1 25.3 152 THR B C 1
ATOM 2482 O O . THR B 1 152 ? -2.83 5.551 -28.938 1 25.3 152 THR B O 1
ATOM 2485 N N . ALA B 1 153 ? -0.638 6.203 -28.797 1 23.91 153 ALA B N 1
ATOM 2486 C CA . ALA B 1 153 ? -0.605 7.621 -28.453 1 23.91 153 ALA B CA 1
ATOM 2487 C C . ALA B 1 153 ? -1.497 8.438 -29.375 1 23.91 153 ALA B C 1
ATOM 2489 O O . ALA B 1 153 ? -1.392 8.336 -30.594 1 23.91 153 ALA B O 1
ATOM 2490 N N . ALA B 1 154 ? -2.832 8.453 -29.094 1 22.92 154 ALA B N 1
ATOM 2491 C CA . ALA B 1 154 ? -3.734 9.398 -29.766 1 22.92 154 ALA B CA 1
ATOM 2492 C C . ALA B 1 154 ? -3.004 10.68 -30.141 1 22.92 154 ALA B C 1
ATOM 2494 O O . ALA B 1 154 ? -2.15 11.164 -29.391 1 22.92 154 ALA B O 1
ATOM 2495 N N . ASP B 1 155 ? -2.812 10.836 -31.375 1 22.44 155 ASP B N 1
ATOM 2496 C CA . ASP B 1 155 ? -2.418 12.086 -32 1 22.44 155 ASP B CA 1
ATOM 2497 C C . ASP B 1 155 ? -3.188 13.266 -31.422 1 22.44 155 ASP B C 1
ATOM 2499 O O . ASP B 1 155 ? -4.418 13.312 -31.5 1 22.44 155 ASP B O 1
ATOM 2503 N N . TYR B 1 156 ? -2.842 13.727 -30.219 1 22.36 156 TYR B N 1
ATOM 2504 C CA . TYR B 1 156 ? -3.348 14.969 -29.641 1 22.36 156 TYR B CA 1
ATOM 2505 C C . TYR B 1 156 ? -3.449 16.062 -30.703 1 22.36 156 TYR B C 1
ATOM 2507 O O . TYR B 1 156 ? -2.438 16.641 -31.109 1 22.36 156 TYR B O 1
ATOM 2515 N N . ASN B 1 157 ? -4.195 15.703 -31.828 1 22.62 157 ASN B N 1
ATOM 2516 C CA . ASN B 1 157 ? -4.371 16.766 -32.812 1 22.62 157 ASN B CA 1
ATOM 2517 C C . ASN B 1 157 ? -4.629 18.109 -32.125 1 22.62 157 ASN B C 1
ATOM 2519 O O . ASN B 1 157 ? -4.953 18.172 -30.953 1 22.62 157 ASN B O 1
ATOM 2523 N N . THR B 1 158 ? -5.184 19.141 -33 1 22.77 158 THR B N 1
ATOM 2524 C CA . THR B 1 158 ? -5.246 20.562 -33.312 1 22.77 158 THR B CA 1
ATOM 2525 C C . THR B 1 158 ? -6.242 21.25 -32.375 1 22.77 158 THR B C 1
ATOM 2527 O O . THR B 1 158 ? -7.453 21.062 -32.5 1 22.77 158 THR B O 1
ATOM 2530 N N . ILE B 1 159 ? -6.16 21.156 -31.141 1 21.94 159 ILE B N 1
ATOM 2531 C CA . ILE B 1 159 ? -7.047 22 -30.344 1 21.94 159 ILE B CA 1
ATOM 2532 C C . ILE B 1 159 ? -7.074 23.406 -30.953 1 21.94 159 ILE B C 1
ATOM 2534 O O . ILE B 1 159 ? -6.031 24.047 -31.094 1 21.94 159 ILE B O 1
ATOM 2538 N N . SER B 1 160 ? -8.016 23.578 -31.859 1 23.69 160 SER B N 1
ATOM 2539 C CA . SER B 1 160 ? -8.359 24.906 -32.375 1 23.69 160 SER B CA 1
ATOM 2540 C C . SER B 1 160 ? -8.469 25.922 -31.234 1 23.69 160 SER B C 1
ATOM 2542 O O . SER B 1 160 ? -8.93 25.594 -30.141 1 23.69 160 SER B O 1
ATOM 2544 N N . ASP B 1 161 ? -7.617 26.984 -31.219 1 22.77 161 ASP B N 1
ATOM 2545 C CA . ASP B 1 161 ? -7.391 28.234 -30.469 1 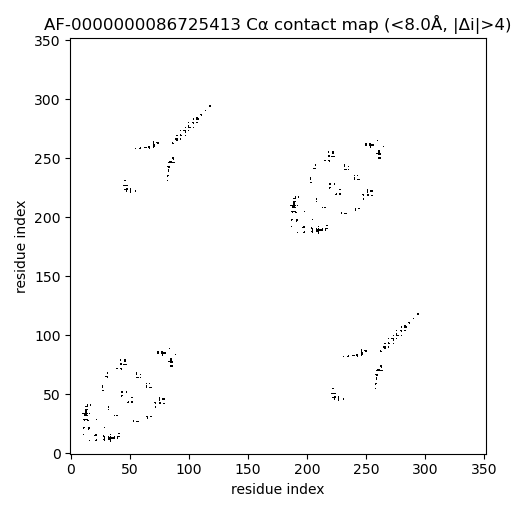22.77 161 ASP B CA 1
ATOM 2546 C C . ASP B 1 161 ? -8.695 29 -30.281 1 22.77 161 ASP B C 1
ATOM 2548 O O . ASP B 1 161 ? -9.141 29.703 -31.188 1 22.77 161 ASP B O 1
ATOM 2552 N N . GLU B 1 162 ? -9.875 28.328 -30.094 1 25.02 162 GLU B N 1
ATOM 2553 C CA . GLU B 1 162 ? -10.961 29.297 -30.078 1 25.02 162 GLU B CA 1
ATOM 2554 C C . GLU B 1 162 ? -10.742 30.344 -28.984 1 25.02 162 GLU B C 1
ATOM 2556 O O . GLU B 1 162 ? -10.336 30.016 -27.875 1 25.02 162 GLU B O 1
ATOM 2561 N N . ASN B 1 163 ? -10.5 31.672 -29.375 1 22.84 163 ASN B N 1
ATOM 2562 C CA . ASN B 1 163 ? -10.336 33 -28.844 1 22.84 163 ASN B CA 1
ATOM 2563 C C . ASN B 1 163 ? -11.445 33.375 -27.859 1 22.84 163 ASN B C 1
ATOM 2565 O O . ASN B 1 163 ? -12.578 33.625 -28.25 1 22.84 163 ASN B O 1
ATOM 2569 N N . VAL B 1 164 ? -11.648 32.5 -26.875 1 23.66 164 VAL B N 1
ATOM 2570 C CA . VAL B 1 164 ? -12.719 32.969 -26 1 23.66 164 VAL B CA 1
ATOM 2571 C C . VAL B 1 164 ? -12.398 34.375 -25.484 1 23.66 164 VAL B C 1
ATOM 2573 O O . VAL B 1 164 ? -11.359 34.594 -24.859 1 23.66 164 VAL B O 1
ATOM 2576 N N . THR B 1 165 ? -12.828 35.375 -26.188 1 22.88 165 THR B N 1
ATOM 2577 C CA . THR B 1 165 ? -12.805 36.812 -25.906 1 22.88 165 THR B CA 1
ATOM 2578 C C . THR B 1 165 ? -13.5 37.094 -24.578 1 22.88 165 THR B C 1
ATOM 2580 O O . THR B 1 165 ? -14.703 36.875 -24.438 1 22.88 165 THR B O 1
ATOM 2583 N N . TYR B 1 166 ? -12.938 36.562 -23.516 1 21.38 166 TYR B N 1
ATOM 2584 C CA . TYR B 1 166 ? -13.523 37 -22.25 1 21.38 166 TYR B CA 1
ATOM 2585 C C . TYR B 1 166 ? -13.617 38.531 -22.203 1 21.38 166 TYR B C 1
ATOM 2587 O O . TYR B 1 166 ? -12.617 39.219 -22.406 1 21.38 166 TYR B O 1
ATOM 2595 N N . THR B 1 167 ? -14.664 39.125 -22.75 1 22.36 167 THR B N 1
ATOM 2596 C CA . THR B 1 167 ? -15 40.531 -22.594 1 22.36 167 THR B CA 1
ATOM 2597 C C . THR B 1 167 ? -15.164 40.875 -21.109 1 22.36 167 THR B C 1
ATOM 2599 O O . THR B 1 167 ? -15.992 40.281 -20.422 1 22.36 167 THR B O 1
ATOM 2602 N N . LEU B 1 168 ? -14.031 41.062 -20.375 1 20.7 168 LEU B N 1
ATOM 2603 C CA . LEU B 1 168 ? -13.93 41.656 -19.062 1 20.7 168 LEU B CA 1
ATOM 2604 C C . LEU B 1 168 ? -14.773 42.938 -18.969 1 20.7 168 LEU B C 1
ATOM 2606 O O . LEU B 1 168 ? -14.492 43.906 -19.656 1 20.7 168 LEU B O 1
ATOM 2610 N N . ASP B 1 169 ? -16.141 42.875 -19.016 1 21.19 169 ASP B N 1
ATOM 2611 C CA . ASP B 1 169 ? -16.938 44.062 -18.766 1 21.19 169 ASP B CA 1
ATOM 2612 C C . ASP B 1 169 ? -16.531 44.719 -17.438 1 21.19 169 ASP B C 1
ATOM 2614 O O . ASP B 1 169 ? -16.484 44.031 -16.406 1 21.19 169 ASP B O 1
ATOM 2618 N N . ASN B 1 170 ? -15.609 45.719 -17.406 1 22.03 170 ASN B N 1
ATOM 2619 C CA . ASN B 1 170 ? -15.102 46.719 -16.469 1 22.03 170 ASN B CA 1
ATOM 2620 C C . ASN B 1 170 ? -16.234 47.438 -15.766 1 22.03 170 ASN B C 1
ATOM 2622 O O . ASN B 1 170 ? -16.031 48.5 -15.18 1 22.03 170 ASN B O 1
ATOM 2626 N N . LYS B 1 171 ? -17.531 47.031 -15.672 1 24.58 171 LYS B N 1
ATOM 2627 C CA . LYS B 1 171 ? -18.438 48.094 -15.219 1 24.58 171 LYS B CA 1
ATOM 2628 C C . LYS B 1 171 ? -18.141 48.469 -13.773 1 24.58 171 LYS B C 1
ATOM 2630 O O . LYS B 1 171 ? -18.359 47.688 -12.852 1 24.58 171 LYS B O 1
ATOM 2635 N N . TYR B 1 172 ? -16.922 49.156 -13.453 1 23.53 172 TYR B N 1
ATOM 2636 C CA . TYR B 1 172 ? -16.75 49.969 -12.258 1 23.53 172 TYR B CA 1
ATOM 2637 C C . TYR B 1 172 ? -18 50.812 -11.969 1 23.53 172 TYR B C 1
ATOM 2639 O O . TYR B 1 172 ? -18.375 51.656 -12.766 1 23.53 172 TYR B O 1
ATOM 2647 N N . TYR B 1 173 ? -19.141 50.188 -11.586 1 22.08 173 TYR B N 1
ATOM 2648 C CA . TYR B 1 173 ? -20.25 51.031 -11.195 1 22.08 173 TYR B CA 1
ATOM 2649 C C . TYR B 1 173 ? -19.812 52.062 -10.164 1 22.08 173 TYR B C 1
ATOM 2651 O O . TYR B 1 173 ? -19.25 51.719 -9.117 1 22.08 173 TYR B O 1
ATOM 2659 N N . LEU B 1 174 ? -19.219 53.25 -10.586 1 22.75 174 LEU B N 1
ATOM 2660 C CA . LEU B 1 174 ? -19.031 54.562 -9.961 1 22.75 174 LEU B CA 1
ATOM 2661 C C . LEU B 1 174 ? -20.297 55 -9.227 1 22.75 174 LEU B C 1
ATOM 2663 O O . LEU B 1 174 ? -20.422 56.156 -8.797 1 22.75 174 LEU B O 1
ATOM 2667 N N . ASP B 1 175 ? -21.234 54.156 -8.742 1 22.36 175 ASP B N 1
ATOM 2668 C CA . ASP B 1 175 ? -22.438 54.844 -8.273 1 22.36 175 ASP B CA 1
ATOM 2669 C C . ASP B 1 175 ? -22.094 55.906 -7.242 1 22.36 175 ASP B C 1
ATOM 2671 O O . ASP B 1 175 ? -21.141 55.75 -6.469 1 22.36 175 ASP B O 1
ATOM 2675 N N . ASN B 1 176 ? -22.953 57.125 -7.18 1 24.98 176 ASN B N 1
ATOM 2676 C CA . ASN B 1 176 ? -23.359 58.312 -6.453 1 24.98 176 ASN B CA 1
ATOM 2677 C C . ASN B 1 176 ? -23.656 58 -4.988 1 24.98 176 ASN B C 1
ATOM 2679 O O . ASN B 1 176 ? -24.344 57.031 -4.68 1 24.98 176 ASN B O 1
#

Sequence (352 aa):
MGSHGTLNTITPCAACKLLRRRCAEECPFSPYFSPHEPQKFASVHKVFGASNVSKMLMEVPENQRADAASSLVYEANVRLRDPVYGCMGAISALQQQVQSLQAEINAVRAEILKHKCREANLIPSSSHLALLSSGAVSIAAPPPMPLPQPTTAADYNTISDENVTYTLDNKYYLDNMGSHGTLNTITPCAACKLLRRRCAEECPFSPYFSPHEPQKFASVHKVFGASNVSKMLMEVPENQRADAASSLVYEANVRLRDPVYGCMGAISALQQQVQSLQAEINAVRAEILKHKCREANLIPSSSHLALLSSGAVSIAAPPPMPLPQPTTAADYNTISDENVTYTLDNKYYLDN

Foldseek 3Di:
DPPPPCPVPPPAFLVCVVVVHDRDPPRLCRVQGHVVNNVLVVLLCVPQNPVRLSVQLVVDDPVCSNVVSVVSSVQSVQCVVPVPQGVVVVVVVVVVVVVVVVVVVVVVVVVVVVVVVVVVVPPPPPDPPDDDPPDPPPPPPPPDPPPPPPPPDPPPDDPPPPCPPPPPPPPPPPDD/DPPPPCPVPPPAFLVCVVVVHDRDPPRLCRVQGHVVCNVQVVLLCVPQNPVRLSVQLVVDDPVCSNVVSVVSSVQSVQCVVPVPQGVVVVVVVVVVVVVVVVVVVVVVVVVVVVVVVVVVVPPPPPDPPDDPPPPPPPPPPPPPPPPPPPPPDPPPDDPDPPCPVPPPPPPPVPDD

Nearest PDB structures (foldseek):
  5ly0-assembly1_B  TM=9.660E-01  e=6.962E-12  Triticum turgidum
  5ly0-assembly1_B  TM=9.665E-01  e=3.475E-12  Triticum turgidum